Protein AF-A0AAD5K9K0-F1 (afdb_monomer)

Structure (mmCIF, N/CA/C/O backbone):
data_AF-A0AAD5K9K0-F1
#
_entry.id   AF-A0AAD5K9K0-F1
#
loop_
_atom_site.group_PDB
_atom_site.id
_atom_site.type_symbol
_atom_site.label_atom_id
_atom_site.label_alt_id
_atom_site.label_comp_id
_atom_site.label_asym_id
_atom_site.label_entity_id
_atom_site.label_seq_id
_atom_site.pdbx_PDB_ins_code
_atom_site.Cartn_x
_atom_site.Cartn_y
_atom_site.Cartn_z
_atom_site.occupancy
_atom_site.B_iso_or_equiv
_atom_site.auth_seq_id
_atom_site.auth_comp_id
_atom_site.auth_asym_id
_atom_site.auth_atom_id
_atom_site.pdbx_PDB_model_num
ATOM 1 N N . MET A 1 1 ? -22.220 -17.851 -35.017 1.00 42.12 1 MET A N 1
ATOM 2 C CA . MET A 1 1 ? -21.269 -18.709 -34.272 1.00 42.12 1 MET A CA 1
ATOM 3 C C . MET A 1 1 ? -19.864 -18.217 -34.581 1.00 42.12 1 MET A C 1
ATOM 5 O O . MET A 1 1 ? -19.187 -18.785 -35.433 1.00 42.12 1 MET A O 1
ATOM 9 N N . ASP A 1 2 ? -19.450 -17.131 -33.928 1.00 42.50 2 ASP A N 1
ATOM 10 C CA . ASP A 1 2 ? -18.141 -16.517 -34.154 1.00 42.50 2 ASP A CA 1
ATOM 11 C C . ASP A 1 2 ? -17.076 -17.240 -33.335 1.00 42.50 2 ASP A C 1
ATOM 13 O O . ASP A 1 2 ? -17.027 -17.157 -32.109 1.00 42.50 2 ASP A O 1
ATOM 17 N N . LYS A 1 3 ? -16.207 -17.978 -34.029 1.00 51.28 3 LYS A N 1
ATOM 18 C CA . LYS A 1 3 ? -15.149 -18.804 -33.426 1.00 51.28 3 LYS A CA 1
ATOM 19 C C . LYS A 1 3 ? -13.990 -17.994 -32.817 1.00 51.28 3 LYS A C 1
ATOM 21 O O . LYS A 1 3 ? -13.081 -18.600 -32.256 1.00 51.28 3 LYS A O 1
ATOM 26 N N . TYR A 1 4 ? -14.033 -16.661 -32.881 1.00 53.28 4 TYR A N 1
ATOM 27 C CA . TYR A 1 4 ? -12.923 -15.780 -32.492 1.00 53.28 4 TYR A CA 1
ATOM 28 C C . TYR A 1 4 ? -13.213 -14.835 -31.324 1.00 53.28 4 TYR A C 1
ATOM 30 O O . TYR A 1 4 ? -12.316 -14.105 -30.918 1.00 53.28 4 TYR A O 1
ATOM 38 N N . ASN A 1 5 ? -14.411 -14.876 -30.733 1.00 50.62 5 ASN A N 1
ATOM 39 C CA . ASN A 1 5 ? -14.739 -14.023 -29.591 1.00 50.62 5 ASN A CA 1
ATOM 40 C C . ASN A 1 5 ? -15.033 -14.868 -28.344 1.00 50.62 5 ASN A C 1
ATOM 42 O O . ASN A 1 5 ? -16.182 -15.101 -27.975 1.00 50.62 5 ASN A O 1
ATOM 46 N N . LYS A 1 6 ? -13.973 -15.389 -27.717 1.00 55.78 6 LYS A N 1
ATOM 47 C CA . LYS A 1 6 ? -14.047 -15.941 -26.357 1.00 55.78 6 LYS A CA 1
ATOM 48 C C . LYS A 1 6 ? -13.488 -14.883 -25.398 1.00 55.78 6 LYS A C 1
ATOM 50 O O . LYS A 1 6 ? -12.327 -14.515 -25.574 1.00 55.78 6 LYS A O 1
ATOM 55 N N . PRO A 1 7 ? -14.245 -14.401 -24.395 1.00 49.25 7 PRO A N 1
ATOM 56 C CA . PRO A 1 7 ? -13.687 -13.504 -23.391 1.00 49.25 7 PRO A CA 1
ATOM 57 C C . PRO A 1 7 ? -12.579 -14.230 -22.618 1.00 49.25 7 PRO A C 1
ATOM 59 O O . PRO A 1 7 ? -12.745 -15.386 -22.217 1.00 49.25 7 PRO A O 1
ATOM 62 N N . LEU A 1 8 ? -11.436 -13.562 -22.431 1.00 51.22 8 LEU A N 1
ATOM 63 C CA . LEU A 1 8 ? -10.357 -14.068 -21.588 1.00 51.22 8 LEU A CA 1
ATOM 64 C C . LEU A 1 8 ? -10.901 -14.300 -20.175 1.00 51.22 8 LEU A C 1
ATOM 66 O O . LEU A 1 8 ? -11.268 -13.364 -19.469 1.00 51.22 8 LEU A O 1
ATOM 70 N N . ARG A 1 9 ? -10.934 -15.565 -19.756 1.00 42.69 9 ARG A N 1
ATOM 71 C CA . ARG A 1 9 ? -11.205 -15.943 -18.373 1.00 42.69 9 ARG A CA 1
ATOM 72 C C . ARG A 1 9 ? -9.997 -15.539 -17.529 1.00 42.69 9 ARG A C 1
ATOM 74 O O . ARG A 1 9 ? -8.995 -16.250 -17.501 1.00 42.69 9 ARG A O 1
ATOM 81 N N . VAL A 1 10 ? -10.083 -14.391 -16.861 1.00 48.84 10 VAL A N 1
ATOM 82 C CA . VAL A 1 10 ? -9.075 -13.910 -15.901 1.00 48.84 10 VAL A CA 1
ATOM 83 C C . VAL A 1 10 ? -9.287 -14.614 -14.557 1.00 48.84 10 VAL A C 1
ATOM 85 O O . VAL A 1 10 ? -9.599 -14.002 -13.547 1.00 48.84 10 VAL A O 1
ATOM 88 N N . GLU A 1 11 ? -9.146 -15.934 -14.544 1.00 49.25 11 GLU A N 1
ATOM 89 C CA . GLU A 1 11 ? -9.111 -16.724 -13.313 1.00 49.25 11 GLU A CA 1
ATOM 90 C C . GLU A 1 11 ? -7.686 -17.276 -13.180 1.00 49.25 11 GLU A C 1
ATOM 92 O O . GLU A 1 11 ? -7.258 -18.136 -13.947 1.00 49.25 11 GLU A O 1
ATOM 97 N N . GLY A 1 12 ? -6.913 -16.736 -12.234 1.00 47.50 12 GLY A N 1
ATOM 98 C CA . GLY A 1 12 ? -5.751 -17.435 -11.670 1.00 47.50 12 GLY A CA 1
ATOM 99 C C . GLY A 1 12 ? -4.347 -16.914 -12.000 1.00 47.50 12 GLY A C 1
ATOM 100 O O . GLY A 1 12 ? -3.424 -17.215 -11.246 1.00 47.50 12 GLY A O 1
ATOM 101 N N . ALA A 1 13 ? -4.137 -16.103 -13.043 1.00 44.62 13 ALA A N 1
ATOM 102 C CA . ALA A 1 13 ? -2.777 -15.652 -13.392 1.00 44.62 13 ALA A CA 1
ATOM 103 C C . ALA A 1 13 ? -2.298 -14.426 -12.585 1.00 44.62 13 ALA A C 1
ATOM 105 O O . ALA A 1 13 ? -1.125 -14.339 -12.229 1.00 44.62 13 ALA A O 1
ATOM 106 N N . ALA A 1 14 ? -3.204 -13.511 -12.220 1.00 44.81 14 ALA A N 1
ATOM 107 C CA . ALA A 1 14 ? -2.851 -12.265 -11.527 1.00 44.81 14 ALA A CA 1
ATOM 108 C C . ALA A 1 14 ? -2.478 -12.449 -10.041 1.00 44.81 14 ALA A C 1
ATOM 110 O O . ALA A 1 14 ? -1.911 -11.547 -9.435 1.00 44.81 14 ALA A O 1
ATOM 111 N N . ARG A 1 15 ? -2.748 -13.620 -9.445 1.00 47.25 15 ARG A N 1
ATOM 112 C CA . ARG A 1 15 ? -2.363 -13.934 -8.055 1.00 47.25 15 ARG A CA 1
ATOM 113 C C . ARG A 1 15 ? -0.974 -14.559 -7.917 1.00 47.25 15 ARG A C 1
ATOM 115 O O . ARG A 1 15 ? -0.490 -14.691 -6.800 1.00 47.25 15 ARG A O 1
ATOM 122 N N . ARG A 1 16 ? -0.331 -14.957 -9.021 1.00 51.12 16 ARG A N 1
ATOM 123 C CA . ARG A 1 16 ? 0.968 -15.650 -8.975 1.00 51.12 16 ARG A CA 1
ATOM 124 C C . ARG A 1 16 ? 2.171 -14.718 -8.823 1.00 51.12 16 ARG A C 1
ATOM 126 O O . ARG A 1 16 ? 3.197 -15.173 -8.338 1.00 51.12 16 ARG A O 1
ATOM 133 N N . ASN A 1 17 ? 2.026 -13.442 -9.187 1.00 52.00 17 ASN A N 1
ATOM 134 C CA . ASN A 1 17 ? 3.149 -12.501 -9.278 1.00 52.00 17 ASN A CA 1
ATOM 135 C C . ASN A 1 17 ? 3.069 -11.319 -8.299 1.00 52.00 17 ASN A C 1
ATOM 137 O O . ASN A 1 17 ? 3.861 -10.391 -8.423 1.00 52.00 17 ASN A O 1
ATOM 141 N N . LEU A 1 18 ? 2.150 -11.330 -7.325 1.00 51.31 18 LEU A N 1
ATOM 142 C CA . LEU A 1 18 ? 2.277 -10.416 -6.189 1.00 51.31 18 LEU A CA 1
ATOM 143 C C . LEU A 1 18 ? 3.218 -11.047 -5.152 1.00 51.31 18 LEU A C 1
ATOM 145 O O . LEU A 1 18 ? 3.005 -12.210 -4.794 1.00 51.31 18 LEU A O 1
ATOM 149 N N . PRO A 1 19 ? 4.229 -10.316 -4.647 1.00 45.66 19 PRO A N 1
ATOM 150 C CA . PRO A 1 19 ? 5.025 -10.791 -3.527 1.00 45.66 19 PRO A CA 1
ATOM 151 C C . PRO A 1 19 ? 4.091 -11.012 -2.335 1.00 45.66 19 PRO A C 1
ATOM 153 O O . PRO A 1 19 ? 3.415 -10.091 -1.878 1.00 45.66 19 PRO A O 1
ATOM 156 N N . GLN A 1 20 ? 4.008 -12.254 -1.862 1.00 59.78 20 GLN A N 1
ATOM 157 C CA . GLN A 1 20 ? 3.295 -12.549 -0.625 1.00 59.78 20 GLN A CA 1
ATOM 158 C C . GLN A 1 20 ? 4.047 -11.919 0.559 1.00 59.78 20 GLN A C 1
ATOM 160 O O . GLN A 1 20 ? 5.279 -11.828 0.506 1.00 59.78 20 GLN A O 1
ATOM 165 N N . PRO A 1 21 ? 3.347 -11.481 1.623 1.00 45.41 21 PRO A N 1
ATOM 166 C CA . PRO A 1 21 ? 4.005 -10.950 2.810 1.00 45.41 21 PRO A CA 1
ATOM 167 C C . PRO A 1 21 ? 4.982 -11.988 3.370 1.00 45.41 21 PRO A C 1
ATOM 169 O O . PRO A 1 21 ? 4.629 -13.159 3.520 1.00 45.41 21 PRO A O 1
ATOM 172 N N . GLN A 1 22 ? 6.214 -11.567 3.671 1.00 45.44 22 GLN A N 1
ATOM 173 C CA . GLN A 1 22 ? 7.197 -12.446 4.298 1.00 45.44 22 GLN A CA 1
ATOM 174 C C . GLN A 1 22 ? 6.704 -12.846 5.690 1.00 45.44 22 GLN A C 1
ATOM 176 O O . GLN A 1 22 ? 6.703 -12.049 6.627 1.00 45.44 22 GLN A O 1
ATOM 181 N N . THR A 1 23 ? 6.279 -14.097 5.828 1.00 37.94 23 THR A N 1
ATOM 182 C CA . THR A 1 23 ? 6.088 -14.726 7.131 1.00 37.94 23 THR A CA 1
ATOM 183 C C . THR A 1 23 ? 7.462 -15.061 7.694 1.00 37.94 23 THR A C 1
ATOM 185 O O . THR A 1 23 ? 8.166 -15.916 7.154 1.00 37.94 23 THR A O 1
ATOM 188 N N . TYR A 1 24 ? 7.865 -14.391 8.770 1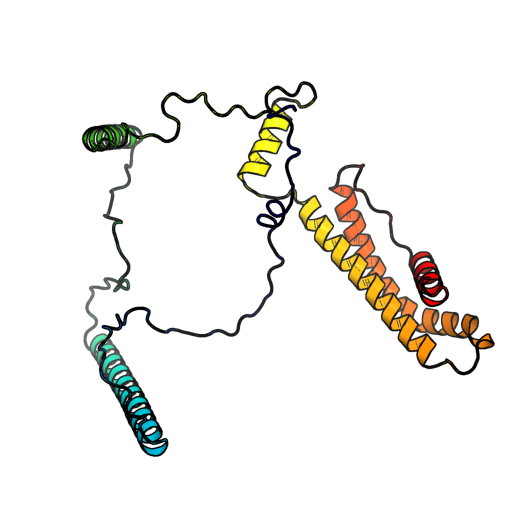.00 35.00 24 TYR A N 1
ATOM 189 C CA . TYR A 1 24 ? 9.056 -14.782 9.514 1.00 35.00 24 TYR A CA 1
ATOM 190 C C . TYR A 1 24 ? 8.805 -16.063 10.328 1.00 35.00 24 TYR A C 1
ATOM 192 O O . TYR A 1 24 ? 7.749 -16.226 10.936 1.00 35.00 24 TYR A O 1
ATOM 200 N N . ALA A 1 25 ? 9.854 -16.895 10.365 1.00 35.84 25 ALA A N 1
ATOM 201 C CA . ALA A 1 25 ? 10.102 -18.094 11.175 1.00 35.84 25 ALA A CA 1
ATOM 202 C C . ALA A 1 25 ? 9.496 -19.436 10.701 1.00 35.84 25 ALA A C 1
ATOM 204 O O . ALA A 1 25 ? 8.470 -19.902 11.188 1.00 35.84 25 ALA A O 1
ATOM 205 N N . HIS A 1 26 ? 10.254 -20.147 9.856 1.00 41.03 26 HIS A N 1
ATOM 206 C CA . HIS A 1 26 ? 10.313 -21.611 9.910 1.00 41.03 26 HIS A CA 1
ATOM 207 C C . HIS A 1 26 ? 11.356 -22.023 10.966 1.00 41.03 26 HIS A C 1
ATOM 209 O O . HIS A 1 26 ? 12.445 -21.439 10.977 1.00 41.03 26 HIS A O 1
ATOM 215 N N . PRO A 1 27 ? 11.088 -23.007 11.846 1.00 37.03 27 PRO A N 1
ATOM 216 C CA . PRO A 1 27 ? 12.135 -23.569 12.688 1.00 37.03 27 PRO A CA 1
ATOM 217 C C . PRO A 1 27 ? 13.195 -24.238 11.804 1.00 37.03 27 PRO A C 1
ATOM 219 O O . PRO A 1 27 ? 12.886 -24.993 10.883 1.00 37.03 27 PRO A O 1
ATOM 222 N N . ILE A 1 28 ? 14.457 -23.914 12.082 1.00 39.91 28 ILE A N 1
ATOM 223 C CA . ILE A 1 28 ? 15.643 -24.399 11.375 1.00 39.91 28 ILE A CA 1
ATOM 224 C C . ILE A 1 28 ? 15.696 -25.927 11.484 1.00 39.91 28 ILE A C 1
ATOM 226 O O . ILE A 1 28 ? 16.000 -26.471 12.545 1.00 39.91 28 ILE A O 1
ATOM 230 N N . GLN A 1 29 ? 15.430 -26.619 10.377 1.00 36.25 29 GLN A N 1
ATOM 231 C CA . GLN A 1 29 ? 15.630 -28.058 10.255 1.00 36.25 29 GLN A CA 1
ATOM 232 C C . GLN A 1 29 ? 16.867 -28.296 9.392 1.00 36.25 29 GLN A C 1
ATOM 234 O O . GLN A 1 29 ? 16.838 -28.211 8.167 1.00 36.25 29 GLN A O 1
ATOM 239 N N . GLY A 1 30 ? 17.993 -28.493 10.074 1.00 35.91 30 GLY A N 1
ATOM 240 C CA . GLY A 1 30 ? 19.283 -28.732 9.449 1.00 35.91 30 GLY A CA 1
ATOM 241 C C . GLY A 1 30 ? 19.345 -30.059 8.690 1.00 35.91 30 GLY A C 1
ATOM 242 O O . GLY A 1 30 ? 18.826 -31.077 9.144 1.00 35.91 30 GLY A O 1
ATOM 243 N N . LEU A 1 31 ? 20.064 -29.998 7.566 1.00 40.72 31 LEU A N 1
ATOM 244 C CA . LEU A 1 31 ? 21.034 -30.994 7.097 1.00 40.72 31 LEU A CA 1
ATOM 245 C C . LEU A 1 31 ? 20.568 -32.456 7.084 1.00 40.72 31 LEU A C 1
ATOM 247 O O . LEU A 1 31 ? 20.920 -33.222 7.977 1.00 40.72 31 LEU A O 1
ATOM 251 N N . TYR A 1 32 ? 19.911 -32.867 5.995 1.00 32.31 32 TYR A N 1
ATOM 252 C CA . TYR A 1 32 ? 19.984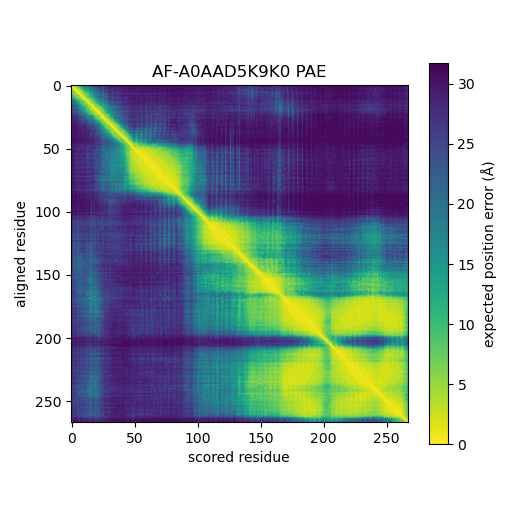 -34.252 5.524 1.00 32.31 32 TYR A CA 1
ATOM 253 C C . TYR A 1 32 ? 20.173 -34.302 4.003 1.00 32.31 32 TYR A C 1
ATOM 255 O O . TYR A 1 32 ? 19.286 -33.981 3.217 1.00 32.31 32 TYR A O 1
ATOM 263 N N . ASP A 1 33 ? 21.410 -34.649 3.664 1.00 38.25 33 ASP A N 1
ATOM 264 C CA . ASP A 1 33 ? 21.914 -35.403 2.519 1.00 38.25 33 ASP A CA 1
ATOM 265 C C . ASP A 1 33 ? 20.852 -35.964 1.546 1.00 38.25 33 ASP A C 1
ATOM 267 O O . ASP A 1 33 ? 20.093 -36.878 1.872 1.00 38.25 33 ASP A O 1
ATOM 271 N N . LYS A 1 34 ? 20.818 -35.417 0.325 1.00 37.59 34 LYS A N 1
ATOM 272 C CA . LYS A 1 34 ? 20.026 -35.903 -0.814 1.00 37.59 34 LYS A CA 1
ATOM 273 C C . LYS A 1 34 ? 20.915 -36.727 -1.749 1.00 37.59 34 LYS A C 1
ATOM 275 O O . LYS A 1 34 ? 21.068 -36.361 -2.897 1.00 37.59 34 LYS A O 1
ATOM 280 N N . HIS A 1 35 ? 21.474 -37.843 -1.295 1.00 33.91 35 HIS A N 1
ATOM 281 C CA . HIS A 1 35 ? 21.895 -38.922 -2.195 1.00 33.91 35 HIS A CA 1
ATOM 282 C C . HIS A 1 35 ? 21.844 -40.256 -1.450 1.00 33.91 35 HIS A C 1
ATOM 284 O O . HIS A 1 35 ? 22.785 -40.709 -0.809 1.00 33.91 35 HIS A O 1
ATOM 290 N N . SER A 1 36 ? 20.702 -40.919 -1.544 1.00 33.34 36 SER A N 1
ATOM 291 C CA . SER A 1 36 ? 20.622 -42.370 -1.439 1.00 33.34 36 SER A CA 1
ATOM 292 C C . SER A 1 36 ? 19.629 -42.778 -2.508 1.00 33.34 36 SER A C 1
ATOM 294 O O . SER A 1 36 ? 18.427 -42.590 -2.355 1.00 33.34 36 SER A O 1
ATOM 296 N N . GLN A 1 37 ? 20.160 -43.201 -3.654 1.00 33.50 37 GLN A N 1
ATOM 297 C CA . GLN A 1 37 ? 19.375 -43.904 -4.653 1.00 33.50 37 GLN A CA 1
ATOM 298 C C . GLN A 1 37 ? 18.858 -45.176 -3.980 1.00 33.50 37 GLN A C 1
ATOM 300 O O . GLN A 1 37 ? 19.633 -46.076 -3.666 1.00 33.50 37 GLN A O 1
ATOM 305 N N . GLU A 1 38 ? 17.559 -45.211 -3.702 1.00 32.19 38 GLU A N 1
ATOM 306 C CA . GLU A 1 38 ? 16.858 -46.442 -3.370 1.00 32.19 38 GLU A CA 1
ATOM 307 C C . GLU A 1 38 ? 16.808 -47.278 -4.650 1.00 32.19 38 GLU A C 1
ATOM 309 O O . GLU A 1 38 ? 16.028 -47.017 -5.565 1.00 32.19 38 GLU A O 1
ATOM 314 N N . GLN A 1 39 ? 17.705 -48.260 -4.737 1.00 33.44 39 GLN A N 1
ATOM 315 C CA . GLN A 1 39 ? 17.459 -49.430 -5.562 1.00 33.44 39 GLN A CA 1
ATOM 316 C C . GLN A 1 39 ? 16.284 -50.168 -4.926 1.00 33.44 39 GLN A C 1
ATOM 318 O O . GLN A 1 39 ? 16.331 -50.595 -3.773 1.00 33.44 39 GLN A O 1
ATOM 323 N N . GLN A 1 40 ? 15.201 -50.214 -5.687 1.00 36.62 40 GLN A N 1
ATOM 324 C CA . GLN A 1 40 ? 13.971 -50.914 -5.390 1.00 36.62 40 GLN A CA 1
ATOM 325 C C . GLN A 1 40 ? 14.259 -52.420 -5.452 1.00 36.62 40 GLN A C 1
ATOM 327 O O . GLN A 1 40 ? 14.250 -53.014 -6.526 1.00 36.62 40 GLN A O 1
ATOM 332 N N . GLU A 1 41 ? 14.586 -53.026 -4.310 1.00 33.06 41 GLU A N 1
ATOM 333 C CA . GLU A 1 41 ? 14.572 -54.482 -4.169 1.00 33.06 41 GLU A CA 1
ATOM 334 C C . GLU A 1 41 ? 13.172 -54.925 -3.737 1.00 33.06 41 GLU A C 1
ATOM 336 O O . GLU A 1 41 ? 12.775 -54.824 -2.575 1.00 33.06 41 GLU A O 1
ATOM 341 N N . ASP A 1 42 ? 12.422 -55.422 -4.717 1.00 39.16 42 ASP A N 1
ATOM 342 C CA . ASP A 1 42 ? 11.218 -56.215 -4.524 1.00 39.16 42 ASP A CA 1
ATOM 343 C C . ASP A 1 42 ? 11.572 -57.526 -3.803 1.00 39.16 42 ASP A C 1
ATOM 345 O O . ASP A 1 42 ? 12.055 -58.466 -4.429 1.00 39.16 42 ASP A O 1
ATOM 349 N N . THR A 1 43 ? 11.289 -57.640 -2.501 1.00 38.88 43 THR A N 1
ATOM 350 C CA . THR A 1 43 ? 11.133 -58.951 -1.843 1.00 38.88 43 THR A CA 1
ATOM 351 C C . THR A 1 43 ? 10.016 -58.930 -0.789 1.00 38.88 43 THR A C 1
ATOM 353 O O . THR A 1 43 ? 10.135 -58.375 0.295 1.00 38.88 43 THR A O 1
ATOM 356 N N . THR A 1 44 ? 8.895 -59.549 -1.168 1.00 35.81 44 THR A N 1
ATOM 357 C CA . THR A 1 44 ? 7.897 -60.264 -0.346 1.00 35.81 44 THR A CA 1
ATOM 358 C C . THR A 1 44 ? 7.469 -59.666 1.005 1.00 35.81 44 THR A C 1
ATOM 360 O O . THR A 1 44 ? 8.195 -59.717 1.996 1.00 35.81 44 THR A O 1
ATOM 363 N N . ASN A 1 45 ? 6.200 -59.247 1.074 1.00 46.06 45 ASN A N 1
ATOM 364 C CA . ASN A 1 45 ? 5.467 -58.932 2.303 1.00 46.06 45 ASN A CA 1
ATOM 365 C C . ASN A 1 45 ? 5.457 -60.123 3.284 1.00 46.06 45 ASN A C 1
ATOM 367 O O . ASN A 1 45 ? 4.564 -60.966 3.243 1.00 46.06 45 ASN A O 1
ATOM 371 N N . SER A 1 46 ? 6.436 -60.168 4.184 1.00 56.41 46 SER A N 1
ATOM 372 C CA . SER A 1 46 ? 6.334 -60.860 5.467 1.00 56.41 46 SER A CA 1
ATOM 373 C C . SER A 1 46 ? 6.050 -59.797 6.522 1.00 56.41 46 SER A C 1
ATOM 375 O O . SER A 1 46 ? 6.824 -58.849 6.686 1.00 56.41 46 SER A O 1
ATOM 377 N N . GLU A 1 47 ? 4.904 -59.894 7.196 1.00 61.88 47 GLU A N 1
ATOM 378 C CA . GLU A 1 47 ? 4.519 -58.987 8.275 1.00 61.88 47 GLU A CA 1
ATOM 379 C C . GLU A 1 47 ? 5.459 -59.177 9.474 1.00 61.88 47 GLU A C 1
ATOM 381 O O . GLU A 1 47 ? 5.166 -59.902 10.420 1.00 61.88 47 GLU A O 1
ATOM 386 N N . LEU A 1 48 ? 6.621 -58.518 9.432 1.00 65.81 48 LEU A N 1
ATOM 387 C CA . LEU A 1 48 ? 7.579 -58.523 10.533 1.00 65.81 48 LEU A CA 1
ATOM 388 C C . LEU A 1 48 ? 6.884 -58.040 11.810 1.00 65.81 48 LEU A C 1
ATOM 390 O O . LEU A 1 48 ? 6.272 -56.958 11.838 1.00 65.81 48 LEU A O 1
ATOM 394 N N . SER A 1 49 ? 7.007 -58.858 12.856 1.00 76.38 49 SER A N 1
ATOM 395 C CA . SER A 1 49 ? 6.408 -58.629 14.168 1.00 76.38 49 SER A CA 1
ATOM 396 C C . SER A 1 49 ? 6.825 -57.265 14.726 1.00 76.38 49 SER A C 1
ATOM 398 O O . SER A 1 49 ? 7.923 -56.762 14.463 1.00 76.38 49 SER A O 1
ATOM 400 N N . SER A 1 50 ? 5.951 -56.637 15.517 1.00 71.50 50 SER A N 1
ATOM 401 C CA . SER A 1 50 ? 6.205 -55.320 16.121 1.00 71.50 50 SER A CA 1
ATOM 402 C C . SER A 1 50 ? 7.515 -55.284 16.923 1.00 71.50 50 SER A C 1
ATOM 404 O O . SER A 1 50 ? 8.215 -54.268 16.902 1.00 71.50 50 SER A O 1
ATOM 406 N N . GLY A 1 51 ? 7.895 -56.407 17.545 1.00 76.56 51 GLY A N 1
ATOM 407 C CA . GLY A 1 51 ? 9.175 -56.567 18.239 1.00 76.56 51 GLY A CA 1
ATOM 408 C C . GLY A 1 51 ? 10.387 -56.531 17.304 1.00 76.56 51 GLY A C 1
ATOM 409 O O . GLY A 1 51 ? 11.402 -55.914 17.618 1.00 76.56 51 GLY A O 1
ATOM 410 N N . GLU A 1 52 ? 10.271 -57.102 16.110 1.00 75.19 52 GLU A N 1
ATOM 411 C CA . GLU A 1 52 ? 11.351 -57.174 15.122 1.00 75.19 52 GLU A CA 1
ATOM 412 C C . GLU A 1 52 ? 11.601 -55.806 14.464 1.00 75.19 52 GLU A C 1
ATOM 414 O O . GLU A 1 52 ? 12.742 -55.359 14.313 1.00 75.19 52 GLU A O 1
ATOM 419 N N . LYS A 1 53 ? 10.521 -55.053 14.210 1.00 76.56 53 LYS A N 1
ATOM 420 C CA . LYS A 1 53 ? 10.584 -53.643 13.783 1.00 76.56 53 LYS A CA 1
ATOM 421 C C . LYS A 1 53 ? 11.236 -52.745 14.842 1.00 76.56 53 LYS A C 1
ATOM 423 O O . LYS A 1 53 ? 11.952 -51.804 14.489 1.00 76.56 53 LYS A O 1
ATOM 428 N N . ALA A 1 54 ? 11.015 -53.020 16.130 1.00 80.56 54 ALA A N 1
ATOM 429 C CA . ALA A 1 54 ? 11.660 -52.290 17.221 1.00 80.56 54 ALA A CA 1
ATOM 430 C C . ALA A 1 54 ? 13.175 -52.567 17.277 1.00 80.56 54 ALA A C 1
ATOM 432 O O . ALA A 1 54 ? 13.960 -51.623 17.382 1.00 80.56 54 ALA A O 1
ATOM 433 N N . MET A 1 55 ? 13.597 -53.825 17.101 1.00 81.75 55 MET A N 1
ATOM 434 C CA . MET A 1 55 ? 15.021 -54.191 17.050 1.00 81.75 55 MET A CA 1
ATOM 435 C C . MET A 1 55 ? 15.755 -53.558 15.860 1.00 81.75 55 MET A C 1
ATOM 437 O O . MET A 1 55 ? 16.876 -53.071 16.014 1.00 81.75 55 MET A O 1
ATOM 441 N N . LEU A 1 56 ? 15.130 -53.504 14.679 1.00 81.81 56 LEU A N 1
ATOM 442 C CA . LEU A 1 56 ? 15.715 -52.849 13.501 1.00 81.81 56 LEU A CA 1
ATOM 443 C C . LEU A 1 56 ? 15.915 -51.346 13.718 1.00 81.81 56 LEU A C 1
ATOM 445 O O . LEU A 1 56 ? 16.961 -50.799 13.355 1.00 81.81 56 LEU A O 1
ATOM 449 N N . ARG A 1 57 ? 14.946 -50.681 14.359 1.00 80.38 57 ARG A N 1
ATOM 450 C CA . ARG A 1 57 ? 15.082 -49.270 14.737 1.00 80.38 57 ARG A CA 1
ATOM 451 C C . ARG A 1 57 ? 16.231 -49.066 15.717 1.00 80.38 57 ARG A C 1
ATOM 453 O O . ARG A 1 57 ? 17.044 -48.178 15.475 1.00 80.38 57 ARG A O 1
ATOM 460 N N . ASP A 1 58 ? 16.347 -49.896 16.750 1.00 84.50 58 ASP A N 1
ATOM 461 C CA . ASP A 1 58 ? 17.428 -49.780 17.736 1.00 84.50 58 ASP A CA 1
ATOM 462 C C . ASP A 1 58 ? 18.817 -50.072 17.131 1.00 84.50 58 ASP A C 1
ATOM 464 O O . ASP A 1 58 ? 19.805 -49.374 17.375 1.00 84.50 58 ASP A O 1
ATOM 468 N N . LYS A 1 59 ? 18.898 -51.031 16.203 1.00 88.56 59 LYS A N 1
ATOM 469 C CA . LYS A 1 59 ? 20.116 -51.280 15.419 1.00 88.56 59 LYS A CA 1
ATOM 470 C C . LYS A 1 59 ? 20.493 -50.064 14.562 1.00 88.56 59 LYS A C 1
ATOM 472 O O . LYS A 1 59 ? 21.671 -49.701 14.478 1.00 88.56 59 LYS A O 1
ATOM 477 N N . MET A 1 60 ? 19.507 -49.392 13.962 1.00 81.62 60 MET A N 1
ATOM 478 C CA . MET A 1 60 ? 19.727 -48.191 13.153 1.00 81.62 60 MET A CA 1
ATOM 479 C C . MET A 1 60 ? 20.139 -46.981 14.007 1.00 81.62 60 MET A C 1
ATOM 481 O O . MET A 1 60 ? 21.045 -46.241 13.614 1.00 81.62 60 MET A O 1
ATOM 485 N N . THR A 1 61 ? 19.532 -46.771 15.181 1.00 87.31 61 THR A N 1
ATOM 486 C CA . THR A 1 61 ? 19.927 -45.691 16.106 1.00 87.31 61 THR A CA 1
ATOM 487 C C . THR A 1 61 ? 21.342 -45.916 16.633 1.00 87.31 61 THR A C 1
ATOM 489 O O . THR A 1 61 ? 22.141 -44.972 16.646 1.00 87.31 61 THR A O 1
ATOM 492 N N . ARG A 1 62 ? 21.700 -47.163 16.967 1.00 86.31 62 ARG A N 1
ATOM 493 C CA . ARG A 1 62 ? 23.056 -47.552 17.375 1.00 86.31 62 ARG A CA 1
ATOM 494 C C . ARG A 1 62 ? 24.077 -47.307 16.265 1.00 86.31 62 ARG A C 1
ATOM 496 O O . ARG A 1 62 ? 25.110 -46.695 16.530 1.00 86.31 62 ARG A O 1
ATOM 503 N N . SER A 1 63 ? 23.762 -47.671 15.019 1.00 87.94 63 SER A N 1
ATOM 504 C CA . SER A 1 63 ? 24.613 -47.381 13.854 1.00 87.94 63 SER A CA 1
ATOM 505 C C . SER A 1 63 ? 24.792 -45.873 13.629 1.00 87.94 63 SER A C 1
ATOM 507 O O . SER A 1 63 ? 25.915 -45.396 13.474 1.00 87.94 63 SER A O 1
ATOM 509 N N . LYS A 1 64 ? 23.711 -45.081 13.706 1.00 87.94 64 LYS A N 1
ATOM 510 C CA . LYS A 1 64 ? 23.776 -43.610 13.600 1.00 87.94 64 LYS A CA 1
ATOM 511 C C . LYS A 1 64 ? 24.613 -42.984 14.717 1.00 87.94 64 LYS A C 1
ATOM 513 O O . LYS A 1 64 ? 25.318 -42.004 14.477 1.00 87.94 64 LYS A O 1
ATOM 518 N N . ARG A 1 65 ? 24.538 -43.517 15.942 1.00 88.12 65 ARG A N 1
ATOM 519 C CA . ARG A 1 65 ? 25.364 -43.067 17.072 1.00 88.12 65 ARG A CA 1
ATOM 520 C C . ARG A 1 65 ? 26.836 -43.405 16.842 1.00 88.12 65 ARG A C 1
ATOM 522 O O . ARG A 1 65 ? 27.682 -42.540 17.036 1.00 88.12 65 ARG A O 1
ATOM 529 N N . GLN A 1 66 ? 27.128 -44.613 16.366 1.00 90.56 66 GLN A N 1
ATOM 530 C CA . GLN A 1 66 ? 28.487 -45.040 16.038 1.00 90.56 66 GLN A CA 1
ATOM 531 C C . GLN A 1 66 ? 29.101 -44.181 14.924 1.00 90.56 66 GLN A C 1
ATOM 533 O O . GLN A 1 66 ? 30.206 -43.679 15.100 1.00 90.56 66 GLN A O 1
ATOM 538 N N . LYS A 1 67 ? 28.365 -43.914 13.836 1.00 90.25 67 LYS A N 1
ATOM 539 C CA . LYS A 1 67 ? 28.815 -43.026 12.748 1.00 90.25 67 LYS A CA 1
ATOM 540 C C . LYS A 1 67 ? 29.117 -41.607 13.235 1.00 90.25 67 LYS A C 1
ATOM 542 O O . LYS A 1 67 ? 30.141 -41.046 12.865 1.00 90.25 67 LYS A O 1
ATOM 547 N N . ARG A 1 68 ? 28.271 -41.045 14.109 1.00 87.00 68 ARG A N 1
ATOM 548 C CA . ARG A 1 68 ? 28.514 -39.723 14.715 1.00 87.00 68 ARG A CA 1
ATOM 549 C C . ARG A 1 68 ? 29.784 -39.696 15.566 1.00 87.00 68 ARG A C 1
ATOM 551 O O . ARG A 1 68 ? 30.553 -38.750 15.458 1.00 87.00 68 ARG A O 1
ATOM 558 N N . ILE A 1 69 ? 30.020 -40.729 16.377 1.00 90.25 69 ILE A N 1
ATOM 559 C CA . ILE A 1 69 ? 31.231 -40.829 17.208 1.00 90.25 69 ILE A CA 1
ATOM 560 C C . ILE A 1 69 ? 32.483 -40.981 16.334 1.00 90.25 69 ILE A C 1
ATOM 562 O O . ILE A 1 69 ? 33.488 -40.334 16.607 1.00 90.25 69 ILE A O 1
ATOM 566 N N . MET A 1 70 ? 32.421 -41.793 15.276 1.00 88.38 70 MET A N 1
ATOM 567 C CA . MET A 1 70 ? 33.534 -41.955 14.335 1.00 88.38 70 MET A CA 1
ATOM 568 C C . MET A 1 70 ? 33.847 -40.646 13.602 1.00 88.38 70 MET A C 1
ATOM 570 O O . MET A 1 70 ? 34.987 -40.207 13.632 1.00 88.38 70 MET A O 1
ATOM 574 N N . SER A 1 71 ? 32.836 -39.956 13.066 1.00 88.75 71 SER A N 1
ATOM 575 C CA . SER A 1 71 ? 33.022 -38.658 12.401 1.00 88.75 71 SER A CA 1
ATOM 576 C C . SER A 1 71 ? 33.583 -37.586 13.342 1.00 88.75 71 SER A C 1
ATOM 578 O O . SER A 1 71 ? 34.480 -36.843 12.953 1.00 88.75 71 SER A O 1
ATOM 580 N N . ALA A 1 72 ? 33.111 -37.526 14.593 1.00 83.56 72 ALA A N 1
ATOM 581 C CA . ALA A 1 72 ? 33.654 -36.602 15.588 1.00 83.56 72 ALA A CA 1
ATOM 582 C C . ALA A 1 72 ? 35.118 -36.920 15.932 1.00 83.56 72 ALA A C 1
ATOM 584 O O . ALA A 1 72 ? 35.923 -36.009 16.117 1.00 83.56 72 ALA A O 1
ATOM 585 N N . ARG A 1 73 ? 35.471 -38.210 15.996 1.00 87.62 73 ARG A N 1
ATOM 586 C CA . ARG A 1 73 ? 36.850 -38.656 16.204 1.00 87.62 73 ARG A CA 1
ATOM 587 C C . ARG A 1 73 ? 37.740 -38.264 15.026 1.00 87.62 73 ARG A C 1
ATOM 589 O O . ARG A 1 73 ? 38.808 -37.716 15.267 1.00 87.62 73 ARG A O 1
ATOM 596 N N . ASP A 1 74 ? 37.304 -38.497 13.794 1.00 83.38 74 ASP A N 1
ATOM 597 C CA . ASP A 1 74 ? 38.081 -38.170 12.594 1.00 83.38 74 ASP A CA 1
ATOM 598 C C . ASP A 1 74 ? 38.279 -36.651 12.457 1.00 83.38 74 ASP A C 1
ATOM 600 O O . ASP A 1 74 ? 39.399 -36.199 12.241 1.00 83.38 74 ASP A O 1
ATOM 604 N N . ALA A 1 75 ? 37.245 -35.847 12.729 1.00 82.00 75 ALA A N 1
ATOM 605 C CA . ALA A 1 75 ? 37.357 -34.385 12.758 1.00 82.00 75 ALA A CA 1
ATOM 606 C C . ALA A 1 75 ? 38.328 -33.881 13.845 1.00 82.00 75 ALA A C 1
ATOM 608 O O . ALA A 1 75 ? 39.068 -32.919 13.635 1.00 82.00 75 ALA A O 1
ATOM 609 N N . ALA A 1 76 ? 38.354 -34.532 15.012 1.00 84.94 76 ALA A N 1
ATOM 610 C CA . ALA A 1 76 ? 39.305 -34.204 16.072 1.00 84.94 76 ALA A CA 1
ATOM 611 C C . ALA A 1 76 ? 40.747 -34.601 15.706 1.00 84.94 76 ALA A C 1
ATOM 613 O O . ALA A 1 76 ? 41.689 -33.896 16.081 1.00 84.94 76 ALA A O 1
ATOM 614 N N . LEU A 1 77 ? 40.929 -35.705 14.970 1.00 81.12 77 LEU A N 1
ATOM 615 C CA . LEU A 1 77 ? 42.230 -36.103 14.433 1.00 81.12 77 LEU A CA 1
ATOM 616 C C . LEU A 1 77 ? 42.723 -35.108 13.381 1.00 81.12 77 LEU A C 1
ATOM 618 O O . LEU A 1 77 ? 43.870 -34.680 13.492 1.00 81.12 77 LEU A O 1
ATOM 622 N N . ASP A 1 78 ? 41.866 -34.680 12.451 1.00 78.56 78 ASP A N 1
ATOM 623 C CA . ASP A 1 78 ? 42.187 -33.652 11.451 1.00 78.56 78 ASP A CA 1
ATOM 624 C C . ASP A 1 78 ? 42.622 -32.342 12.123 1.00 78.56 78 ASP A C 1
ATOM 626 O O . ASP A 1 78 ? 43.685 -31.810 11.809 1.00 78.56 78 ASP A O 1
ATOM 630 N N . TYR A 1 79 ? 41.883 -31.875 13.135 1.00 79.00 79 TYR A N 1
ATOM 631 C CA . TYR A 1 79 ? 42.241 -30.665 13.884 1.00 79.00 79 TYR A CA 1
ATOM 632 C C . TYR A 1 79 ? 43.580 -30.796 14.632 1.00 79.00 79 TYR A C 1
ATOM 634 O O . TYR A 1 79 ? 44.395 -29.872 14.665 1.00 79.00 79 TYR A O 1
ATOM 642 N N . SER A 1 80 ? 43.837 -31.960 15.236 1.00 83.00 80 SER A N 1
ATOM 643 C CA . SER A 1 80 ? 45.118 -32.256 15.889 1.00 83.00 80 SER A CA 1
ATOM 644 C C . SER A 1 80 ? 46.277 -32.290 14.888 1.00 83.00 80 SER A C 1
ATOM 646 O O . SER A 1 80 ? 47.377 -31.831 15.208 1.00 83.00 80 SER A O 1
ATOM 648 N N . LEU A 1 81 ? 46.059 -32.868 13.705 1.00 81.81 81 LEU A N 1
ATOM 649 C CA . LEU A 1 81 ? 47.053 -32.951 12.637 1.00 81.81 81 LEU A CA 1
ATOM 650 C C . LEU A 1 81 ? 47.365 -31.570 12.067 1.00 81.81 81 LEU A C 1
ATOM 652 O O . LEU A 1 81 ? 48.539 -31.228 11.960 1.00 81.81 81 LEU A O 1
ATOM 656 N N . GLU A 1 82 ? 46.344 -30.756 11.804 1.00 73.44 82 GLU A N 1
ATOM 657 C CA . GLU A 1 82 ? 46.493 -29.381 11.320 1.00 73.44 82 GLU A CA 1
ATOM 658 C C . GLU A 1 82 ? 47.252 -28.505 12.325 1.00 73.44 82 GLU A C 1
ATOM 660 O O . GLU A 1 82 ? 48.126 -27.726 11.950 1.00 73.44 82 GLU A O 1
ATOM 665 N N . LYS A 1 83 ? 47.013 -28.703 13.628 1.00 77.00 83 LYS A N 1
ATOM 666 C CA . LYS A 1 83 ? 47.763 -28.002 14.677 1.00 77.00 83 LYS A CA 1
ATOM 667 C C . LYS A 1 83 ? 49.235 -28.429 14.761 1.00 77.00 83 LYS A C 1
ATOM 669 O O . LYS A 1 83 ? 50.078 -27.602 15.102 1.00 77.00 83 LYS A O 1
ATOM 674 N N . LYS A 1 84 ? 49.556 -29.706 14.513 1.00 75.56 84 LYS A N 1
ATOM 675 C CA . LYS A 1 84 ? 50.938 -30.227 14.583 1.00 75.56 84 LYS A CA 1
ATOM 676 C C . LYS A 1 84 ? 51.734 -30.009 13.293 1.00 75.56 84 LYS A C 1
ATOM 678 O O . LYS A 1 84 ? 52.953 -29.894 13.368 1.00 75.56 84 LYS A O 1
ATOM 683 N N . TYR A 1 85 ? 51.062 -29.927 12.147 1.00 72.00 85 TYR A N 1
ATOM 684 C CA . TYR A 1 85 ? 51.668 -29.734 10.831 1.00 72.00 85 TYR A CA 1
ATOM 685 C C . TYR A 1 85 ? 50.893 -28.658 10.051 1.00 72.00 85 TYR A C 1
ATOM 687 O O . TYR A 1 85 ? 50.046 -28.993 9.221 1.00 72.00 85 TYR A O 1
ATOM 695 N N . PRO A 1 86 ? 51.162 -27.361 10.288 1.00 59.06 86 PRO A N 1
ATOM 696 C CA . PRO A 1 86 ? 50.564 -26.293 9.498 1.00 59.06 86 PRO A CA 1
ATOM 697 C C . PRO A 1 86 ? 51.175 -26.308 8.088 1.00 59.06 86 PRO A C 1
ATOM 699 O O . PRO A 1 86 ? 52.231 -25.726 7.845 1.00 59.06 86 PRO A O 1
ATOM 702 N N . SER A 1 87 ? 50.545 -27.015 7.148 1.00 55.88 87 SER A N 1
ATOM 703 C CA . SER A 1 87 ? 50.913 -26.929 5.731 1.00 55.88 87 SER A CA 1
ATOM 704 C C . SER A 1 87 ? 50.577 -25.529 5.210 1.00 55.88 87 SER A C 1
ATOM 706 O O . SER A 1 87 ? 49.441 -25.081 5.348 1.00 55.88 87 SER A O 1
ATOM 708 N N . SER A 1 88 ? 51.519 -24.837 4.560 1.00 50.97 88 SER A N 1
ATOM 709 C CA . SER A 1 88 ? 51.299 -23.498 3.976 1.00 50.97 88 SER A CA 1
ATOM 710 C C . SER A 1 88 ? 50.426 -23.502 2.709 1.00 50.97 88 SER A C 1
ATOM 712 O O . SER A 1 88 ? 50.378 -22.515 1.975 1.00 50.97 88 SER A O 1
ATOM 714 N N . SER A 1 89 ? 49.748 -24.608 2.414 1.00 47.84 89 SER A N 1
ATOM 715 C CA . SER A 1 89 ? 48.857 -24.770 1.269 1.00 47.84 89 SER A CA 1
ATOM 716 C C . SER A 1 89 ? 47.399 -24.658 1.714 1.00 47.84 89 SER A C 1
ATOM 718 O O . SER A 1 89 ? 46.653 -25.639 1.709 1.00 47.84 89 SER A O 1
ATOM 720 N N . SER A 1 90 ? 46.972 -23.452 2.087 1.00 45.34 90 SER A N 1
ATOM 721 C CA . SER A 1 90 ? 45.562 -23.124 2.331 1.00 45.34 90 SER A CA 1
ATOM 722 C C . SER A 1 90 ? 44.772 -23.062 1.016 1.00 45.34 90 SER A C 1
ATOM 724 O O . SER A 1 90 ? 44.183 -22.037 0.669 1.00 45.34 90 SER A O 1
ATOM 726 N N . GLN A 1 91 ? 44.735 -24.163 0.264 1.00 48.84 91 GLN A N 1
ATOM 727 C CA . GLN A 1 91 ? 43.678 -24.390 -0.714 1.00 48.84 91 GLN A CA 1
ATOM 728 C C . GLN A 1 91 ? 42.432 -24.808 0.060 1.00 48.84 91 GLN A C 1
ATOM 730 O O . GLN A 1 91 ? 42.300 -25.936 0.530 1.00 48.84 91 GLN A O 1
ATOM 735 N N . LYS A 1 92 ? 41.516 -23.846 0.203 1.00 45.22 92 LYS A N 1
ATOM 736 C CA . LYS A 1 92 ? 40.132 -24.063 0.625 1.00 45.22 92 LYS A CA 1
ATOM 737 C C . LYS A 1 92 ? 39.576 -25.309 -0.072 1.00 45.22 92 LYS A C 1
ATOM 739 O O . LYS A 1 92 ? 39.354 -25.284 -1.280 1.00 45.22 92 LYS A O 1
ATOM 744 N N . LYS A 1 93 ? 39.291 -26.364 0.694 1.00 41.69 93 LYS A N 1
ATOM 745 C CA . LYS A 1 93 ? 38.385 -27.435 0.266 1.00 41.69 93 LYS A CA 1
ATOM 746 C C . LYS A 1 93 ? 36.999 -26.819 0.077 1.00 41.69 93 LYS A C 1
ATOM 748 O O . LYS A 1 93 ? 36.254 -26.612 1.033 1.00 41.69 93 LYS A O 1
ATOM 753 N N . LYS A 1 94 ? 36.696 -26.457 -1.166 1.00 40.28 94 LYS A N 1
ATOM 754 C CA . LYS A 1 94 ? 35.367 -26.072 -1.630 1.00 40.28 94 LYS A CA 1
ATOM 755 C C . LYS A 1 94 ? 34.551 -27.362 -1.719 1.00 40.28 94 LYS A C 1
ATOM 757 O O . LYS A 1 94 ? 34.962 -28.311 -2.379 1.00 40.28 94 LYS A O 1
ATOM 762 N N . GLY A 1 95 ? 33.461 -27.424 -0.960 1.00 38.44 95 GLY A N 1
ATOM 763 C CA . GLY A 1 95 ? 32.532 -28.545 -0.990 1.00 38.44 95 GLY A CA 1
ATOM 764 C C . GLY A 1 95 ? 31.976 -28.745 -2.397 1.00 38.44 95 GLY A C 1
ATOM 765 O O . GLY A 1 95 ? 31.565 -27.793 -3.053 1.00 38.44 95 GLY A O 1
ATOM 766 N N . ILE A 1 96 ? 32.017 -30.002 -2.816 1.00 45.72 96 ILE A N 1
ATOM 767 C CA . ILE A 1 96 ? 31.478 -30.621 -4.026 1.00 45.72 96 ILE A CA 1
ATOM 768 C C . ILE A 1 96 ? 30.055 -30.118 -4.322 1.00 45.72 96 ILE A C 1
ATOM 770 O O . ILE A 1 96 ? 29.117 -30.607 -3.707 1.00 45.72 96 ILE A O 1
ATOM 774 N N . VAL A 1 97 ? 29.929 -29.136 -5.223 1.00 44.69 97 VAL A N 1
ATOM 775 C CA . VAL A 1 97 ? 28.904 -28.987 -6.282 1.00 44.69 97 VAL A CA 1
ATOM 776 C C . VAL A 1 97 ? 29.495 -27.995 -7.303 1.00 44.69 97 VAL A C 1
ATOM 778 O O . VAL A 1 97 ? 29.249 -26.793 -7.239 1.00 44.69 97 VAL A O 1
ATOM 781 N N . GLU A 1 98 ? 30.349 -28.479 -8.203 1.00 44.34 98 GLU A N 1
ATOM 782 C CA . GLU A 1 98 ? 30.832 -27.725 -9.369 1.00 44.34 98 GLU A CA 1
ATOM 783 C C . GLU A 1 98 ? 30.592 -28.582 -10.613 1.00 44.34 98 GLU A C 1
ATOM 785 O O . GLU A 1 98 ? 31.490 -29.259 -11.099 1.00 44.34 98 GLU A O 1
ATOM 790 N N . GLU A 1 99 ? 29.350 -28.588 -11.093 1.00 48.53 99 GLU A N 1
ATOM 791 C CA . GLU A 1 99 ? 29.070 -28.899 -12.495 1.00 48.53 99 GLU A CA 1
ATOM 792 C C . GLU A 1 99 ? 29.279 -27.603 -13.304 1.00 48.53 99 GLU A C 1
ATOM 794 O O . GLU A 1 99 ? 28.684 -26.560 -13.017 1.00 48.53 99 GLU A O 1
ATOM 799 N N . ASP A 1 100 ? 30.198 -27.680 -14.267 1.00 47.03 100 ASP A N 1
ATOM 800 C CA . ASP A 1 100 ? 30.311 -26.865 -15.484 1.00 47.03 100 ASP A CA 1
ATOM 801 C C . ASP A 1 100 ? 30.515 -25.344 -15.371 1.00 47.03 100 ASP A C 1
ATOM 803 O O . ASP A 1 100 ? 30.049 -24.583 -16.217 1.00 47.03 100 ASP A O 1
ATOM 807 N N . ASN A 1 101 ? 31.283 -24.862 -14.392 1.00 48.66 101 ASN A N 1
ATOM 808 C CA . ASN A 1 101 ? 31.867 -23.513 -14.472 1.00 48.66 101 ASN A CA 1
ATOM 809 C C . ASN A 1 101 ? 33.390 -23.590 -14.504 1.00 48.66 101 ASN A C 1
ATOM 811 O O . ASN A 1 101 ? 34.093 -23.236 -13.558 1.00 48.66 101 ASN A O 1
ATOM 815 N N . GLU A 1 102 ? 33.870 -24.082 -15.640 1.00 54.50 102 GLU A N 1
ATOM 816 C CA . GLU A 1 102 ? 35.257 -24.006 -16.067 1.00 54.50 102 GLU A CA 1
ATOM 817 C C . GLU A 1 102 ? 35.748 -22.551 -16.001 1.00 54.50 102 GLU A C 1
ATOM 819 O O . GLU A 1 102 ? 35.017 -21.594 -16.278 1.00 54.50 102 GLU A O 1
ATOM 824 N N . TRP A 1 103 ? 36.990 -22.387 -15.561 1.00 49.09 103 TRP A N 1
ATOM 825 C CA . TRP A 1 103 ? 37.628 -21.119 -15.238 1.00 49.09 103 TRP A CA 1
ATOM 826 C C . TRP A 1 103 ? 37.867 -20.287 -16.507 1.00 49.09 103 TRP A C 1
ATOM 828 O O . TRP A 1 103 ? 38.981 -20.210 -17.010 1.00 49.09 103 TRP A O 1
ATOM 838 N N . MET A 1 104 ? 36.819 -19.656 -17.038 1.00 55.31 104 MET A N 1
ATOM 839 C CA . MET A 1 104 ? 36.938 -18.735 -18.166 1.00 55.31 104 MET A CA 1
ATOM 840 C C . MET A 1 104 ? 37.687 -17.481 -17.710 1.00 55.31 104 MET A C 1
ATOM 842 O O . MET A 1 104 ? 37.184 -16.702 -16.888 1.00 55.31 104 MET A O 1
ATOM 846 N N . GLU A 1 105 ? 38.884 -17.275 -18.255 1.00 63.78 105 GLU A N 1
ATOM 847 C CA . GLU A 1 105 ? 39.618 -16.023 -18.119 1.00 63.78 105 GLU A CA 1
ATOM 848 C C . GLU A 1 105 ? 38.719 -14.871 -18.574 1.00 63.78 105 GLU A C 1
ATOM 850 O O . GLU A 1 105 ? 38.196 -14.845 -19.690 1.00 63.78 105 GLU A O 1
ATOM 855 N N . ARG A 1 106 ? 38.460 -13.930 -17.663 1.00 71.06 106 ARG A N 1
ATOM 856 C CA . ARG A 1 106 ? 37.649 -12.758 -17.986 1.00 71.06 106 ARG A CA 1
ATOM 857 C C . ARG A 1 106 ? 38.496 -11.859 -18.889 1.00 71.06 106 ARG A C 1
ATOM 859 O O . ARG A 1 106 ? 39.565 -11.445 -18.432 1.00 71.06 106 ARG A O 1
ATOM 866 N N . PRO A 1 107 ? 38.041 -11.539 -20.113 1.00 75.69 107 PRO A N 1
ATOM 867 C CA . PRO A 1 107 ? 38.797 -10.676 -21.010 1.00 75.69 107 PRO A CA 1
ATOM 868 C C . PRO A 1 107 ? 39.046 -9.3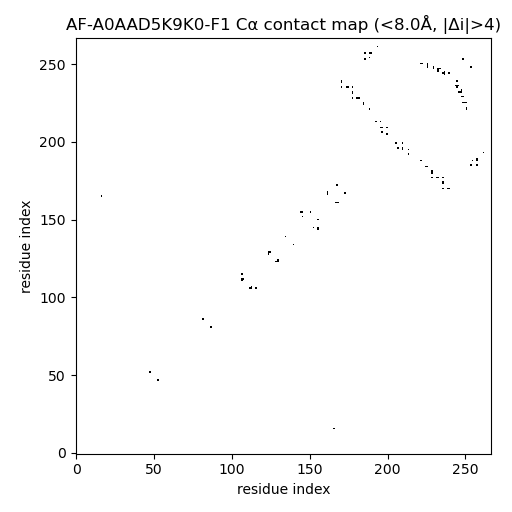24 -20.336 1.00 75.69 107 PRO A C 1
ATOM 870 O O . PRO A 1 107 ? 38.149 -8.753 -19.710 1.00 75.69 107 PRO A O 1
ATOM 873 N N . LYS A 1 108 ? 40.278 -8.824 -20.435 1.00 78.56 108 LYS A N 1
ATOM 874 C CA . LYS A 1 108 ? 40.733 -7.597 -19.761 1.00 78.56 108 LYS A CA 1
ATOM 875 C C . LYS A 1 108 ? 40.542 -6.358 -20.641 1.00 78.56 108 LYS A C 1
ATOM 877 O O . LYS A 1 108 ? 40.551 -5.243 -20.126 1.00 78.56 108 LYS A O 1
ATOM 882 N N . SER A 1 109 ? 40.352 -6.542 -21.952 1.00 87.81 109 SER A N 1
ATOM 883 C CA . SER A 1 109 ? 40.183 -5.473 -22.948 1.00 87.81 109 SER A CA 1
ATOM 884 C C . SER A 1 109 ? 38.915 -5.642 -23.798 1.00 87.81 109 SER A C 1
ATOM 886 O O . SER A 1 109 ? 38.479 -6.758 -24.068 1.00 87.81 109 SER A O 1
ATOM 888 N N . ILE A 1 110 ? 38.351 -4.532 -24.293 1.00 86.62 110 ILE A N 1
ATOM 889 C CA . ILE A 1 110 ? 37.183 -4.528 -25.197 1.00 86.62 110 ILE A CA 1
ATOM 890 C C . ILE A 1 110 ? 37.458 -5.294 -26.504 1.00 86.62 110 ILE A C 1
ATOM 892 O O . ILE A 1 110 ? 36.575 -5.968 -27.030 1.00 86.62 110 ILE A O 1
ATOM 896 N N . ALA A 1 111 ? 38.694 -5.234 -27.010 1.00 88.94 111 ALA A N 1
ATOM 897 C CA . ALA A 1 111 ? 39.098 -5.959 -28.213 1.00 88.94 111 ALA A CA 1
ATOM 898 C C . ALA A 1 111 ? 39.140 -7.474 -27.960 1.00 88.94 111 ALA A C 1
ATOM 900 O O . ALA A 1 111 ? 38.674 -8.262 -28.778 1.00 88.94 111 ALA A O 1
ATOM 901 N N . GLU A 1 112 ? 39.631 -7.871 -26.787 1.00 89.19 112 GLU A N 1
ATOM 902 C CA . GLU A 1 112 ? 39.682 -9.262 -26.334 1.00 89.19 112 GLU A CA 1
ATOM 903 C C . GLU A 1 112 ? 38.270 -9.826 -26.102 1.00 89.19 112 GLU A C 1
ATOM 905 O O . GLU A 1 112 ? 37.979 -10.944 -26.517 1.00 89.19 112 GLU A O 1
ATOM 910 N N . MET A 1 113 ? 37.352 -9.019 -25.547 1.00 89.06 113 MET A N 1
ATOM 911 C CA . MET A 1 113 ? 35.923 -9.355 -25.468 1.00 89.06 113 MET A CA 1
ATOM 912 C C . MET A 1 113 ? 35.319 -9.611 -26.851 1.00 89.06 113 MET A C 1
ATOM 914 O O . MET A 1 113 ? 34.544 -10.552 -27.008 1.00 89.06 113 MET A O 1
ATOM 918 N N . GLY A 1 114 ? 35.668 -8.786 -27.843 1.00 92.06 114 GLY A N 1
ATOM 919 C CA . GLY A 1 114 ? 35.209 -8.951 -29.222 1.00 92.06 114 GLY A CA 1
ATOM 920 C C . GLY A 1 114 ? 35.696 -10.258 -29.851 1.00 92.06 114 GLY A C 1
ATOM 921 O O . GLY A 1 114 ? 34.900 -10.982 -30.444 1.00 92.06 114 GLY A O 1
ATOM 922 N N . LEU A 1 115 ? 36.977 -10.595 -29.670 1.00 92.56 115 LEU A N 1
ATOM 923 C CA . LEU A 1 115 ? 37.560 -11.846 -30.171 1.00 92.56 115 LEU A CA 1
ATOM 924 C C . LEU A 1 115 ? 36.935 -13.077 -29.505 1.00 92.56 115 LEU A C 1
ATOM 926 O O . LEU A 1 115 ? 36.521 -14.003 -30.204 1.00 92.56 115 LEU A O 1
ATOM 930 N N . LEU A 1 116 ? 36.791 -13.050 -28.177 1.00 90.88 116 LEU A N 1
ATOM 931 C CA . LEU A 1 116 ? 36.137 -14.118 -27.422 1.00 90.88 116 LEU A CA 1
ATOM 932 C C . LEU A 1 116 ? 34.672 -14.293 -27.847 1.00 90.88 116 LEU A C 1
ATOM 934 O O . LEU A 1 116 ? 34.187 -15.417 -27.981 1.00 90.88 116 LEU A O 1
ATOM 938 N N . ALA A 1 117 ? 33.956 -13.188 -28.075 1.00 91.12 117 ALA A N 1
ATOM 939 C CA . ALA A 1 117 ? 32.581 -13.230 -28.557 1.00 91.12 117 ALA A CA 1
ATOM 940 C C . ALA A 1 117 ? 32.490 -13.868 -29.951 1.00 91.12 117 ALA A C 1
ATOM 942 O O . ALA A 1 117 ? 31.635 -14.724 -30.165 1.00 91.12 117 ALA A O 1
ATOM 943 N N . GLU A 1 118 ? 33.378 -13.510 -30.880 1.00 93.12 118 GLU A N 1
ATOM 944 C CA . GLU A 1 118 ? 33.392 -14.079 -32.232 1.00 93.12 118 GLU A CA 1
ATOM 945 C C . GLU A 1 118 ? 33.722 -15.581 -32.225 1.00 93.12 118 GLU A C 1
ATOM 947 O O . GLU A 1 118 ? 33.096 -16.364 -32.944 1.00 93.12 118 GLU A O 1
ATOM 952 N N . GLU A 1 119 ? 34.659 -16.014 -31.379 1.00 93.12 119 GLU A N 1
ATOM 953 C CA . GLU A 1 119 ? 34.964 -17.434 -31.188 1.00 93.12 119 GLU A CA 1
ATOM 954 C C . GLU A 1 119 ? 33.762 -18.212 -30.639 1.00 93.12 119 GLU A C 1
ATOM 956 O O . GLU A 1 119 ? 33.362 -19.219 -31.227 1.00 93.12 119 GLU A O 1
ATOM 961 N N . ARG A 1 120 ? 33.103 -17.685 -29.599 1.00 88.94 120 ARG A N 1
ATOM 962 C CA . ARG A 1 120 ? 31.866 -18.251 -29.034 1.00 88.94 120 ARG A CA 1
ATOM 963 C C . ARG A 1 120 ? 30.736 -18.317 -30.063 1.00 88.94 120 ARG A C 1
ATOM 965 O O . ARG A 1 120 ? 30.010 -19.307 -30.115 1.00 88.94 120 ARG A O 1
ATOM 972 N N . ILE A 1 121 ? 30.574 -17.285 -30.894 1.00 91.81 121 ILE A N 1
ATOM 973 C CA . ILE A 1 121 ? 29.567 -17.267 -31.964 1.00 91.81 121 ILE A CA 1
ATOM 974 C C . ILE A 1 121 ? 29.872 -18.358 -32.996 1.00 91.81 121 ILE A C 1
ATOM 976 O O . ILE A 1 121 ? 28.955 -19.063 -33.424 1.00 91.81 121 ILE A O 1
ATOM 980 N N . ARG A 1 122 ? 31.141 -18.532 -33.386 1.00 93.75 122 ARG A N 1
ATOM 981 C CA . ARG A 1 122 ? 31.561 -19.577 -34.330 1.00 93.75 122 ARG A CA 1
ATOM 982 C C . ARG A 1 122 ? 31.315 -20.973 -33.774 1.00 93.75 122 ARG A C 1
ATOM 984 O O . ARG A 1 122 ? 30.733 -21.800 -34.473 1.00 93.75 122 ARG A O 1
ATOM 991 N N . GLU A 1 123 ? 31.702 -21.215 -32.527 1.00 93.94 123 GLU A N 1
ATOM 992 C CA . GLU A 1 123 ? 31.454 -22.482 -31.839 1.00 93.94 123 GLU A CA 1
ATOM 993 C C . GLU A 1 123 ? 29.947 -22.766 -31.741 1.00 93.94 123 GLU A C 1
ATOM 995 O O . GLU A 1 123 ? 29.492 -23.863 -32.066 1.00 93.94 123 GLU A O 1
ATOM 1000 N N . ALA A 1 124 ? 29.142 -21.759 -31.385 1.00 89.94 124 ALA A N 1
ATOM 1001 C CA . ALA A 1 124 ? 27.695 -21.902 -31.296 1.00 89.94 124 ALA A CA 1
ATOM 1002 C C . ALA A 1 124 ? 27.027 -22.178 -32.657 1.00 89.94 124 ALA A C 1
ATOM 1004 O O . ALA A 1 124 ? 26.065 -22.946 -32.721 1.00 89.94 124 ALA A O 1
ATOM 1005 N N . ARG A 1 125 ? 27.548 -21.603 -33.754 1.00 90.56 125 ARG A N 1
ATOM 1006 C CA . ARG A 1 125 ? 27.133 -21.950 -35.127 1.00 90.56 125 ARG A CA 1
ATOM 1007 C C . ARG A 1 125 ? 27.513 -23.382 -35.482 1.00 90.56 125 ARG A C 1
ATOM 1009 O O . ARG A 1 125 ? 26.668 -24.093 -36.011 1.00 90.56 125 ARG A O 1
ATOM 1016 N N . ALA A 1 126 ? 28.734 -23.814 -35.164 1.00 93.38 126 ALA A N 1
ATOM 1017 C CA . ALA A 1 126 ? 29.189 -25.179 -35.432 1.00 93.38 126 ALA A CA 1
ATOM 1018 C C . ALA A 1 126 ? 28.347 -26.227 -34.683 1.00 93.38 126 ALA A C 1
ATOM 1020 O O . ALA A 1 126 ? 28.051 -27.285 -35.226 1.00 93.38 126 ALA A O 1
ATOM 1021 N N . LYS A 1 127 ? 27.904 -25.902 -33.463 1.00 92.00 127 LYS A N 1
ATOM 1022 C CA . LYS A 1 127 ? 26.994 -26.731 -32.656 1.00 92.00 127 LYS A CA 1
ATOM 1023 C C . LYS A 1 127 ? 25.523 -26.669 -33.102 1.00 92.00 127 LYS A C 1
ATOM 1025 O O . LYS A 1 127 ? 24.691 -27.348 -32.508 1.00 92.00 127 LYS A O 1
ATOM 1030 N N . GLY A 1 128 ? 25.172 -25.850 -34.098 1.00 90.31 128 GLY A N 1
ATOM 1031 C CA . GLY A 1 128 ? 23.792 -25.721 -34.585 1.00 90.31 128 GLY A CA 1
ATOM 1032 C C . GLY A 1 128 ? 22.839 -24.999 -33.622 1.00 90.31 128 GLY A C 1
ATOM 1033 O O . GLY A 1 128 ? 21.621 -25.061 -33.787 1.00 90.31 128 GLY A O 1
ATOM 1034 N N . HIS A 1 129 ? 23.348 -24.261 -32.623 1.00 86.56 129 HIS A N 1
ATOM 1035 C CA . HIS A 1 129 ? 22.495 -23.525 -31.673 1.00 86.56 129 HIS A CA 1
ATOM 1036 C C . HIS A 1 129 ? 21.625 -22.450 -32.352 1.00 86.56 129 HIS A C 1
ATOM 1038 O O . HIS A 1 129 ? 20.620 -22.024 -31.783 1.00 86.56 129 HIS A O 1
ATOM 1044 N N . PHE A 1 130 ? 21.981 -22.023 -33.572 1.00 85.19 130 PHE A N 1
ATOM 1045 C CA . PHE A 1 130 ? 21.224 -21.035 -34.346 1.00 85.19 130 PHE A CA 1
ATOM 1046 C C . PHE A 1 130 ? 20.153 -21.626 -35.285 1.00 85.19 130 PHE A C 1
ATOM 1048 O O . PHE A 1 130 ? 19.389 -20.873 -35.906 1.00 85.19 130 PHE A O 1
ATOM 1055 N N . ASP A 1 131 ? 20.065 -22.952 -35.387 1.00 84.88 131 ASP A N 1
ATOM 1056 C CA . ASP A 1 131 ? 19.117 -23.605 -36.293 1.00 84.88 131 ASP A CA 1
ATOM 1057 C C . ASP A 1 131 ? 17.698 -23.613 -35.702 1.00 84.88 131 ASP A C 1
ATOM 1059 O O . ASP A 1 131 ? 16.724 -23.352 -36.411 1.00 84.88 131 ASP A O 1
ATOM 1063 N N . TYR A 1 132 ? 17.582 -23.771 -34.377 1.00 80.56 132 TYR A N 1
ATOM 1064 C CA . TYR A 1 132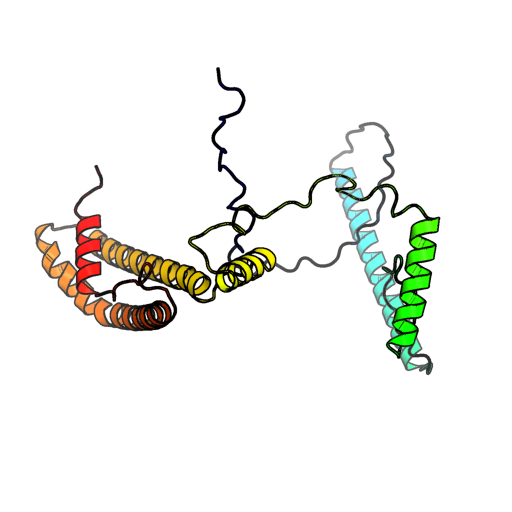 ? 16.309 -23.862 -33.651 1.00 80.56 132 TYR A CA 1
ATOM 1065 C C . TYR A 1 132 ? 16.102 -22.710 -32.656 1.00 80.56 132 TYR A C 1
ATOM 1067 O O . TYR A 1 132 ? 15.942 -22.931 -31.455 1.00 80.56 132 TYR A O 1
ATOM 1075 N N . LEU A 1 133 ? 16.069 -21.460 -33.138 1.00 83.50 133 LEU A N 1
ATOM 1076 C CA . LEU A 1 133 ? 15.689 -20.339 -32.269 1.00 83.50 133 LEU A CA 1
ATOM 1077 C C . LEU A 1 133 ? 14.175 -20.310 -32.012 1.00 83.50 133 LEU A C 1
ATOM 1079 O O . LEU A 1 133 ? 13.383 -20.373 -32.964 1.00 83.50 133 LEU A O 1
ATOM 1083 N N . PRO A 1 134 ? 13.747 -20.090 -30.755 1.00 77.50 134 PRO A N 1
ATOM 1084 C CA . PRO A 1 134 ? 12.355 -19.791 -30.464 1.00 77.50 134 PRO A CA 1
ATOM 1085 C C . PRO A 1 134 ? 11.966 -18.484 -31.167 1.00 77.50 134 PRO A C 1
ATOM 1087 O O . PRO A 1 134 ? 12.480 -17.415 -30.853 1.00 77.50 134 PRO A O 1
ATOM 1090 N N . GLY A 1 135 ? 11.064 -18.572 -32.148 1.00 75.31 135 GLY A N 1
ATOM 1091 C CA . GLY A 1 135 ? 10.590 -17.408 -32.905 1.00 75.31 135 GLY A CA 1
ATOM 1092 C C . GLY A 1 135 ? 11.245 -17.187 -34.270 1.00 75.31 135 GLY A C 1
ATOM 1093 O O . GLY A 1 135 ? 10.929 -16.192 -34.918 1.00 75.31 135 GLY A O 1
ATOM 1094 N N . ARG A 1 136 ? 12.092 -18.106 -34.762 1.00 81.56 136 ARG A N 1
ATOM 1095 C CA . ARG A 1 136 ? 12.625 -18.030 -36.134 1.00 81.56 136 ARG A CA 1
ATOM 1096 C C . ARG A 1 136 ? 11.478 -17.950 -37.155 1.00 81.56 136 ARG A C 1
ATOM 1098 O O . ARG A 1 136 ? 10.592 -18.802 -37.168 1.00 81.56 136 ARG A O 1
ATOM 1105 N N . GLY A 1 137 ? 11.479 -16.899 -37.976 1.00 83.12 137 GLY A N 1
ATOM 1106 C CA . GLY A 1 137 ? 10.452 -16.638 -38.995 1.00 83.12 137 GLY A CA 1
ATOM 1107 C C . GLY A 1 137 ? 9.102 -16.130 -38.467 1.00 83.12 137 GLY A C 1
ATOM 1108 O O . GLY A 1 137 ? 8.224 -15.828 -39.271 1.00 83.12 137 GLY A O 1
ATOM 1109 N N . LYS A 1 138 ? 8.916 -16.008 -37.145 1.00 84.12 138 LYS A N 1
ATOM 1110 C CA . LYS A 1 138 ? 7.717 -15.385 -36.567 1.00 84.12 138 LYS A CA 1
ATOM 1111 C C . LYS A 1 138 ? 7.932 -13.870 -36.468 1.00 84.12 138 LYS A C 1
ATOM 1113 O O . LYS A 1 138 ? 9.054 -13.447 -36.185 1.00 84.12 138 LYS A O 1
ATOM 1118 N N . PRO A 1 139 ? 6.890 -13.045 -36.675 1.00 82.00 139 PRO A N 1
ATOM 1119 C CA . PRO A 1 139 ? 6.997 -11.618 -36.407 1.00 82.00 139 PRO A CA 1
ATOM 1120 C C . PRO A 1 139 ? 7.386 -11.404 -34.941 1.00 82.00 139 PRO A C 1
ATOM 1122 O O . PRO A 1 139 ? 6.940 -12.142 -34.056 1.00 82.00 139 PRO A O 1
ATOM 1125 N N . ILE A 1 140 ? 8.234 -10.405 -34.693 1.00 80.56 140 ILE A N 1
ATOM 1126 C CA . ILE A 1 140 ? 8.593 -9.999 -33.332 1.00 80.56 140 ILE A CA 1
ATOM 1127 C C . ILE A 1 140 ? 7.282 -9.673 -32.601 1.00 80.56 140 ILE A C 1
ATOM 1129 O O . ILE A 1 140 ? 6.455 -8.960 -33.170 1.00 80.56 140 ILE A O 1
ATOM 1133 N N . PRO A 1 141 ? 7.055 -10.188 -31.378 1.00 77.56 141 PRO A N 1
ATOM 1134 C CA . PRO A 1 141 ? 5.854 -9.861 -30.626 1.00 77.56 141 PRO A CA 1
ATOM 1135 C C . PRO A 1 141 ? 5.835 -8.356 -30.345 1.00 77.56 141 PRO A C 1
ATOM 1137 O O . PRO A 1 141 ? 6.595 -7.856 -29.513 1.00 77.56 141 PRO A O 1
ATOM 1140 N N . THR A 1 142 ? 4.989 -7.633 -31.075 1.00 74.38 142 THR A N 1
ATOM 1141 C CA . THR A 1 142 ? 4.738 -6.211 -30.851 1.00 74.38 142 THR A CA 1
ATOM 1142 C C . THR A 1 142 ? 3.920 -6.059 -29.578 1.00 74.38 142 THR A C 1
ATOM 1144 O O . THR A 1 142 ? 2.943 -6.781 -29.366 1.00 74.38 142 THR A O 1
ATOM 1147 N N . ASP A 1 143 ? 4.322 -5.133 -28.714 1.00 77.75 143 ASP A N 1
ATOM 1148 C CA . ASP A 1 143 ? 3.501 -4.772 -27.565 1.00 77.75 143 ASP A CA 1
ATOM 1149 C C . ASP A 1 143 ? 2.285 -3.993 -28.073 1.00 77.75 143 ASP A C 1
ATOM 1151 O O . ASP A 1 143 ? 2.422 -3.011 -28.803 1.00 77.75 143 ASP A O 1
ATOM 1155 N N . ILE A 1 144 ? 1.086 -4.432 -27.696 1.00 75.62 144 ILE A N 1
ATOM 1156 C CA . ILE A 1 144 ? -0.174 -3.798 -28.107 1.00 75.62 144 ILE A CA 1
ATOM 1157 C C . ILE A 1 144 ? -0.214 -2.338 -27.626 1.00 75.62 144 ILE A C 1
ATOM 1159 O O . ILE A 1 144 ? -0.814 -1.485 -28.277 1.00 75.62 144 ILE A O 1
ATOM 1163 N N . ASN A 1 145 ? 0.472 -2.034 -26.519 1.00 76.12 145 ASN A N 1
ATOM 1164 C CA . ASN A 1 145 ? 0.501 -0.700 -25.929 1.00 76.12 145 ASN A CA 1
ATOM 1165 C C . ASN A 1 145 ? 1.504 0.253 -26.597 1.00 76.12 145 ASN A C 1
ATOM 1167 O O . ASN A 1 145 ? 1.469 1.443 -26.302 1.00 76.12 145 ASN A O 1
ATOM 1171 N N . GLU A 1 146 ? 2.377 -0.230 -27.491 1.00 78.25 146 GLU A N 1
ATOM 1172 C CA . GLU A 1 146 ? 3.390 0.607 -28.159 1.00 78.25 146 GLU A CA 1
ATOM 1173 C C . GLU A 1 146 ? 2.770 1.624 -29.122 1.00 78.25 146 GLU A C 1
ATOM 1175 O O . GLU A 1 146 ? 3.278 2.730 -29.274 1.00 78.25 146 GLU A O 1
ATOM 1180 N N . ASN A 1 147 ? 1.639 1.262 -29.732 1.00 79.69 147 ASN A N 1
ATOM 1181 C CA . ASN A 1 147 ? 0.885 2.120 -30.645 1.00 79.69 147 ASN A CA 1
ATOM 1182 C C . ASN A 1 147 ? -0.287 2.846 -29.961 1.00 79.69 147 ASN A C 1
ATOM 1184 O O . ASN A 1 147 ? -1.178 3.337 -30.652 1.00 79.69 147 ASN A O 1
ATOM 1188 N N . ASN A 1 148 ? -0.332 2.899 -28.624 1.00 84.00 148 ASN A N 1
ATOM 1189 C CA . ASN A 1 148 ? -1.411 3.582 -27.915 1.00 84.00 148 ASN A CA 1
ATOM 1190 C C . ASN A 1 148 ? -1.282 5.116 -28.069 1.00 84.00 148 ASN A C 1
ATOM 1192 O O . ASN A 1 148 ? -0.331 5.683 -27.535 1.00 84.00 148 ASN A O 1
ATOM 1196 N N . PRO A 1 149 ? -2.237 5.816 -28.720 1.00 86.69 149 PRO A N 1
ATOM 1197 C CA . PRO A 1 149 ? -2.163 7.270 -28.915 1.00 86.69 149 PRO A CA 1
ATOM 1198 C C . PRO A 1 149 ? -2.296 8.089 -27.624 1.00 86.69 149 PRO A C 1
ATOM 1200 O O . PRO A 1 149 ? -2.007 9.282 -27.627 1.00 86.69 149 PRO A O 1
ATOM 1203 N N . PHE A 1 150 ? -2.770 7.474 -26.536 1.00 85.88 150 PHE A N 1
ATOM 1204 C CA . PHE A 1 150 ? -3.008 8.136 -25.252 1.00 85.88 150 PHE A CA 1
ATOM 1205 C C . PHE A 1 150 ? -1.842 8.005 -24.266 1.00 85.88 150 PHE A C 1
ATOM 1207 O O . PHE A 1 150 ? -1.939 8.523 -23.158 1.00 85.88 150 PHE A O 1
ATOM 1214 N N . VAL A 1 151 ? -0.766 7.304 -24.637 1.00 85.62 151 VAL A N 1
ATOM 1215 C CA . VAL A 1 151 ? 0.406 7.085 -23.780 1.00 85.62 151 VAL A CA 1
ATOM 1216 C C . VAL A 1 151 ? 1.627 7.640 -24.496 1.00 85.62 151 VAL A C 1
ATOM 1218 O O . VAL A 1 151 ? 1.918 7.251 -25.627 1.00 85.62 151 VAL A O 1
ATOM 1221 N N . ASP A 1 152 ? 2.355 8.548 -23.848 1.00 88.38 152 ASP A N 1
ATOM 1222 C CA . ASP A 1 152 ? 3.603 9.053 -24.418 1.00 88.38 152 ASP A CA 1
ATOM 1223 C C . ASP A 1 152 ? 4.653 7.932 -24.512 1.00 88.38 152 ASP A C 1
ATOM 1225 O O . ASP A 1 152 ? 4.677 6.993 -23.712 1.00 88.38 152 ASP A O 1
ATOM 1229 N N . ARG A 1 153 ? 5.586 8.047 -25.462 1.00 86.00 153 ARG A N 1
ATOM 1230 C CA . ARG A 1 153 ? 6.675 7.079 -25.650 1.00 86.00 153 ARG A CA 1
ATOM 1231 C C . ARG A 1 153 ? 7.491 6.891 -24.366 1.00 86.00 153 ARG A C 1
ATOM 1233 O O . ARG A 1 153 ? 7.911 5.773 -24.064 1.00 86.00 153 ARG A O 1
ATOM 1240 N N . THR A 1 154 ? 7.698 7.965 -23.604 1.00 87.38 154 THR A N 1
ATOM 1241 C CA . THR A 1 154 ? 8.416 7.930 -22.322 1.00 87.38 154 THR A CA 1
ATOM 1242 C C . THR A 1 154 ? 7.659 7.106 -21.285 1.00 87.38 154 THR A C 1
ATOM 1244 O O . THR A 1 154 ? 8.235 6.226 -20.643 1.00 87.38 154 THR A O 1
ATOM 1247 N N . GLU A 1 155 ? 6.358 7.360 -21.149 1.00 87.12 155 GLU A N 1
ATOM 1248 C CA . GLU A 1 155 ? 5.479 6.663 -20.212 1.00 87.12 155 GLU A CA 1
ATOM 1249 C C . GLU A 1 155 ? 5.345 5.180 -20.575 1.00 87.12 155 GLU A C 1
ATOM 1251 O O . GLU A 1 155 ? 5.422 4.315 -19.702 1.00 87.12 155 GLU A O 1
ATOM 1256 N N . TYR A 1 156 ? 5.249 4.866 -21.867 1.00 88.62 156 TYR A N 1
ATOM 1257 C CA . TYR A 1 156 ? 5.270 3.495 -22.367 1.00 88.62 156 TYR A CA 1
ATOM 1258 C C . TYR A 1 156 ? 6.538 2.749 -21.930 1.00 88.62 156 TYR A C 1
ATOM 1260 O O . TYR A 1 156 ? 6.449 1.659 -21.356 1.00 88.62 156 TYR A O 1
ATOM 1268 N N . PHE A 1 157 ? 7.724 3.333 -22.143 1.00 87.12 157 PHE A N 1
ATOM 1269 C CA . PHE A 1 157 ? 8.974 2.695 -21.725 1.00 87.12 157 PHE A CA 1
ATOM 1270 C C . PHE A 1 157 ? 9.076 2.562 -20.208 1.00 87.12 157 PHE A C 1
ATOM 1272 O O . PHE A 1 157 ? 9.503 1.510 -19.730 1.00 87.12 157 PHE A O 1
ATOM 1279 N N . LEU A 1 158 ? 8.648 3.576 -19.453 1.00 85.25 158 LEU A N 1
ATOM 1280 C CA . LEU A 1 158 ? 8.618 3.517 -17.995 1.00 85.25 158 LEU A CA 1
ATOM 1281 C C . LEU A 1 158 ? 7.733 2.360 -17.512 1.00 85.25 158 LEU A C 1
ATOM 1283 O O . LEU A 1 158 ? 8.196 1.503 -16.760 1.00 85.25 158 LEU A O 1
ATOM 1287 N N . ASN A 1 159 ? 6.498 2.278 -18.010 1.00 84.88 159 ASN A N 1
ATOM 1288 C CA . ASN A 1 159 ? 5.559 1.207 -17.681 1.00 84.88 159 ASN A CA 1
ATOM 1289 C C . ASN A 1 159 ? 6.126 -0.169 -18.056 1.00 84.88 159 ASN A C 1
ATOM 1291 O O . ASN A 1 159 ? 6.021 -1.118 -17.277 1.00 84.88 159 ASN A O 1
ATOM 1295 N N . ARG A 1 160 ? 6.802 -0.281 -19.205 1.00 85.88 160 ARG A N 1
ATOM 1296 C CA . ARG A 1 160 ? 7.439 -1.525 -19.650 1.00 85.88 160 ARG A CA 1
ATOM 1297 C C . ARG A 1 160 ? 8.623 -1.934 -18.775 1.00 85.88 160 ARG A C 1
ATOM 1299 O O . ARG A 1 160 ? 8.799 -3.124 -18.517 1.00 85.88 160 ARG A O 1
ATOM 1306 N N . ILE A 1 161 ? 9.434 -0.982 -18.316 1.00 84.75 161 ILE A N 1
ATOM 1307 C CA . ILE A 1 161 ? 10.542 -1.239 -17.387 1.00 84.75 161 ILE A CA 1
ATOM 1308 C C . ILE A 1 161 ? 9.991 -1.751 -16.055 1.00 84.75 161 ILE A C 1
ATOM 1310 O O . ILE A 1 161 ? 10.441 -2.793 -15.580 1.00 84.75 161 ILE A O 1
ATOM 1314 N N . VAL A 1 162 ? 8.972 -1.083 -15.509 1.00 85.19 162 VAL A N 1
ATOM 1315 C CA . VAL A 1 162 ? 8.293 -1.481 -14.265 1.00 85.19 162 VAL A CA 1
ATOM 1316 C C . VAL A 1 162 ? 7.723 -2.900 -14.384 1.00 85.19 162 VAL A C 1
ATOM 1318 O O . VAL A 1 162 ? 7.993 -3.750 -13.536 1.00 85.19 162 VAL A O 1
ATOM 1321 N N . GLN A 1 163 ? 7.018 -3.202 -15.481 1.00 82.94 163 GLN A N 1
ATOM 1322 C CA . GLN A 1 163 ? 6.463 -4.536 -15.741 1.00 82.94 163 GLN A CA 1
ATOM 1323 C C . GLN A 1 163 ? 7.547 -5.614 -15.885 1.00 82.94 163 GLN A C 1
ATOM 1325 O O . GLN A 1 163 ? 7.405 -6.700 -15.328 1.00 82.94 163 GLN A O 1
ATOM 1330 N N . ARG A 1 164 ? 8.639 -5.328 -16.610 1.00 83.56 164 ARG A N 1
ATOM 1331 C CA . ARG A 1 164 ? 9.749 -6.278 -16.808 1.00 83.56 164 ARG A CA 1
ATOM 1332 C C . ARG A 1 164 ? 10.512 -6.568 -15.521 1.00 83.56 164 ARG A C 1
ATOM 1334 O O . ARG A 1 164 ? 10.955 -7.695 -15.331 1.00 83.56 164 ARG A O 1
ATOM 1341 N N . GLN A 1 165 ? 10.682 -5.566 -14.664 1.00 81.50 165 GLN A N 1
ATOM 1342 C CA . GLN A 1 165 ? 11.356 -5.719 -13.374 1.00 81.50 165 GLN A CA 1
ATOM 1343 C C . GLN A 1 165 ? 10.449 -6.357 -12.312 1.00 81.50 165 GLN A C 1
ATOM 1345 O O . GLN A 1 165 ? 10.943 -6.768 -11.267 1.00 81.50 165 GLN A O 1
ATOM 1350 N N . GLY A 1 166 ? 9.135 -6.439 -12.560 1.00 77.00 166 GLY A N 1
ATOM 1351 C CA . GLY A 1 166 ? 8.164 -6.970 -11.601 1.00 77.00 166 GLY A CA 1
ATOM 1352 C C . GLY A 1 166 ? 8.083 -6.158 -10.304 1.00 77.00 166 GLY A C 1
ATOM 1353 O O . GLY A 1 166 ? 7.586 -6.658 -9.298 1.00 77.00 166 GLY A O 1
ATOM 1354 N N . ALA A 1 167 ? 8.595 -4.925 -10.305 1.00 76.81 167 ALA A N 1
ATOM 1355 C CA . ALA A 1 167 ? 8.643 -4.069 -9.132 1.00 76.81 167 ALA A CA 1
ATOM 1356 C C . ALA A 1 167 ? 7.393 -3.189 -9.087 1.00 76.81 167 ALA A C 1
ATOM 1358 O O . ALA A 1 167 ? 7.033 -2.553 -10.074 1.00 76.81 167 ALA A O 1
ATOM 1359 N N . ALA A 1 168 ? 6.728 -3.135 -7.937 1.00 79.44 168 ALA A N 1
ATOM 1360 C CA . ALA A 1 168 ? 5.630 -2.202 -7.736 1.00 79.44 168 ALA A CA 1
ATOM 1361 C C . ALA A 1 168 ? 6.192 -0.802 -7.423 1.00 79.44 168 ALA A C 1
ATOM 1363 O O . ALA A 1 168 ? 7.169 -0.698 -6.675 1.00 79.44 168 ALA A O 1
ATOM 1364 N N . PRO A 1 169 ? 5.584 0.281 -7.939 1.00 84.69 169 PRO A N 1
ATOM 1365 C CA . PRO A 1 169 ? 5.879 1.630 -7.482 1.00 84.69 169 PRO A CA 1
ATOM 1366 C C . PRO A 1 169 ? 5.846 1.736 -5.946 1.00 84.69 169 PRO A C 1
ATOM 1368 O O . PRO A 1 169 ? 4.985 1.110 -5.318 1.00 84.69 169 PRO A O 1
ATOM 1371 N N . PRO A 1 170 ? 6.711 2.563 -5.327 1.00 86.31 170 PRO A N 1
ATOM 1372 C CA . PRO A 1 170 ? 6.820 2.651 -3.867 1.00 86.31 170 PRO A CA 1
ATOM 1373 C C . PRO A 1 170 ? 5.489 2.925 -3.151 1.00 86.31 170 PRO A C 1
ATOM 1375 O O . PRO A 1 170 ? 5.215 2.355 -2.096 1.00 86.31 170 PRO A O 1
ATOM 1378 N N . TRP A 1 171 ? 4.618 3.748 -3.747 1.00 91.06 171 TRP A N 1
ATOM 1379 C CA . TRP A 1 171 ? 3.308 4.061 -3.174 1.00 91.06 171 TRP A CA 1
ATOM 1380 C C . TRP A 1 171 ? 2.363 2.852 -3.146 1.00 91.06 171 TRP A C 1
ATOM 1382 O O . TRP A 1 171 ? 1.552 2.770 -2.232 1.00 91.06 171 TRP A O 1
ATOM 1392 N N . ILE A 1 172 ? 2.476 1.895 -4.079 1.00 90.69 172 ILE A N 1
ATOM 1393 C CA . ILE A 1 172 ? 1.647 0.674 -4.084 1.00 90.69 172 ILE A CA 1
ATOM 1394 C C . ILE A 1 172 ? 2.034 -0.226 -2.912 1.00 90.69 172 ILE A C 1
ATOM 1396 O O . ILE A 1 172 ? 1.169 -0.789 -2.244 1.00 90.69 172 ILE A O 1
ATOM 1400 N N . MET A 1 173 ? 3.332 -0.341 -2.627 1.00 90.31 173 MET A N 1
ATOM 1401 C CA . MET A 1 173 ? 3.802 -1.087 -1.456 1.00 90.31 173 MET A CA 1
ATOM 1402 C C . MET A 1 173 ? 3.289 -0.439 -0.167 1.00 90.31 173 MET A C 1
ATOM 1404 O O . MET A 1 173 ? 2.746 -1.115 0.704 1.00 90.31 173 MET A O 1
ATOM 1408 N N . MET A 1 174 ? 3.375 0.890 -0.085 1.00 92.62 174 MET A N 1
ATOM 1409 C CA . MET A 1 174 ? 2.852 1.637 1.054 1.00 92.62 174 MET A CA 1
ATOM 1410 C C . MET A 1 174 ? 1.323 1.557 1.166 1.00 92.62 174 MET A C 1
ATOM 1412 O O . MET A 1 174 ? 0.793 1.551 2.275 1.00 92.62 174 MET A O 1
ATOM 1416 N N . GLN A 1 175 ? 0.608 1.463 0.043 1.00 93.88 175 GLN A N 1
ATOM 1417 C CA . GLN A 1 175 ? -0.842 1.294 0.029 1.00 93.88 175 GLN A CA 1
ATOM 1418 C C . GLN A 1 175 ? -1.250 0.038 0.797 1.00 93.88 175 GLN A C 1
ATOM 1420 O O . GLN A 1 175 ? -2.125 0.110 1.656 1.00 93.88 175 GLN A O 1
ATOM 1425 N N . GLN A 1 176 ? -0.587 -1.093 0.525 1.00 92.56 176 GLN A N 1
ATOM 1426 C CA . GLN A 1 176 ? -0.844 -2.348 1.234 1.00 92.56 176 GLN A CA 1
ATOM 1427 C C . GLN A 1 176 ? -0.616 -2.182 2.736 1.00 92.56 176 GLN A C 1
ATOM 1429 O O . GLN A 1 176 ? -1.431 -2.618 3.544 1.00 92.56 176 GLN A O 1
ATOM 1434 N N . GLU A 1 177 ? 0.464 -1.507 3.117 1.00 93.00 177 GLU A N 1
ATOM 1435 C CA . GLU A 1 177 ? 0.785 -1.265 4.518 1.00 93.00 177 GLU A CA 1
ATOM 1436 C C . GLU A 1 177 ? -0.290 -0.415 5.214 1.00 93.00 177 GLU A C 1
ATOM 1438 O O . GLU A 1 177 ? -0.843 -0.838 6.231 1.00 93.00 177 GLU A O 1
ATOM 1443 N N . VAL A 1 178 ? -0.671 0.722 4.621 1.00 95.56 178 VAL A N 1
ATOM 1444 C CA . VAL A 1 178 ? -1.734 1.603 5.134 1.00 95.56 178 VAL A CA 1
ATOM 1445 C C . VAL A 1 178 ? -3.071 0.867 5.236 1.00 95.56 178 VAL A C 1
ATOM 1447 O O . VAL A 1 178 ? -3.781 1.020 6.231 1.00 95.56 178 VAL A O 1
ATOM 1450 N N . ASP A 1 179 ? -3.413 0.036 4.251 1.00 95.38 179 ASP A N 1
ATOM 1451 C CA . ASP A 1 179 ? -4.657 -0.738 4.253 1.00 95.38 179 ASP A CA 1
ATOM 1452 C C . ASP A 1 179 ? -4.663 -1.802 5.356 1.00 95.38 179 ASP A C 1
ATOM 1454 O O . ASP A 1 179 ? -5.661 -1.962 6.069 1.00 95.38 179 ASP A O 1
ATOM 1458 N N . THR A 1 180 ? -3.536 -2.489 5.566 1.00 95.94 180 THR A N 1
ATOM 1459 C CA . THR A 1 180 ? -3.413 -3.456 6.663 1.00 95.94 180 THR A CA 1
ATOM 1460 C C . THR A 1 180 ? -3.500 -2.785 8.031 1.00 95.94 180 THR A C 1
ATOM 1462 O O . THR A 1 180 ? -4.168 -3.315 8.915 1.00 95.94 180 THR A O 1
ATOM 1465 N N . GLU A 1 181 ? -2.882 -1.619 8.224 1.00 95.62 181 GLU A N 1
ATOM 1466 C CA . GLU A 1 181 ? -2.955 -0.886 9.491 1.00 95.62 181 GLU A CA 1
ATOM 1467 C C . GLU A 1 181 ? -4.339 -0.302 9.751 1.00 95.62 181 GLU A C 1
ATOM 1469 O O . GLU A 1 181 ? -4.837 -0.401 10.869 1.00 95.62 181 GLU A O 1
ATOM 1474 N N . THR A 1 182 ? -4.997 0.230 8.720 1.00 95.38 182 THR A N 1
ATOM 1475 C CA . THR A 1 182 ? -6.379 0.720 8.818 1.00 95.38 182 THR A CA 1
ATOM 1476 C C . THR A 1 182 ? -7.323 -0.411 9.213 1.00 95.38 182 THR A C 1
ATOM 1478 O O . THR A 1 182 ? -8.170 -0.248 10.091 1.00 95.38 182 THR A O 1
ATOM 1481 N N . THR A 1 183 ? -7.151 -1.589 8.607 1.00 94.88 183 THR A N 1
ATOM 1482 C CA . THR A 1 183 ? -7.944 -2.775 8.949 1.00 94.88 183 THR A CA 1
ATOM 1483 C C . THR A 1 183 ? -7.686 -3.203 10.391 1.00 94.88 183 THR A C 1
ATOM 1485 O O . THR A 1 183 ? -8.640 -3.393 11.139 1.00 94.88 183 THR A O 1
ATOM 1488 N N . LYS A 1 184 ? -6.416 -3.283 10.814 1.00 95.81 184 LY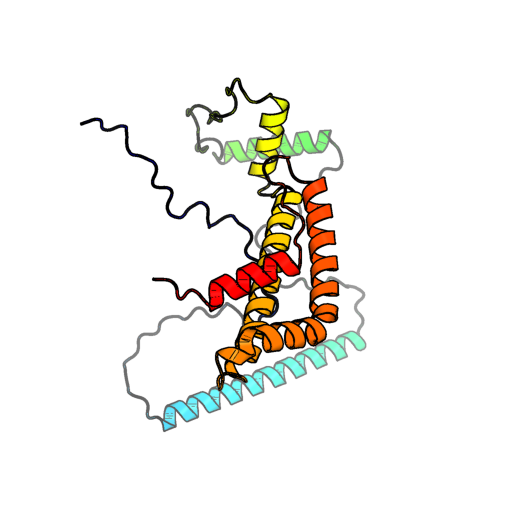S A N 1
ATOM 1489 C CA . LYS A 1 184 ? -6.045 -3.615 12.200 1.00 95.81 184 LYS A CA 1
ATOM 1490 C C . LYS A 1 184 ? -6.668 -2.639 13.197 1.00 95.81 184 LYS A C 1
ATOM 1492 O O . LYS A 1 184 ? -7.363 -3.080 14.108 1.00 95.81 184 LYS A O 1
ATOM 1497 N N . PHE A 1 185 ? -6.516 -1.335 12.963 1.00 95.38 185 PHE A N 1
ATOM 1498 C CA . PHE A 1 185 ? -7.107 -0.282 13.789 1.00 95.38 185 PHE A CA 1
ATOM 1499 C C . PHE A 1 185 ? -8.620 -0.470 13.950 1.00 95.38 185 PHE A C 1
ATOM 1501 O O . PHE A 1 185 ? -9.117 -0.505 15.073 1.00 95.38 185 PHE A O 1
ATOM 1508 N N . ARG A 1 186 ? -9.349 -0.680 12.846 1.00 93.56 186 ARG A N 1
ATOM 1509 C CA . ARG A 1 186 ? -10.801 -0.917 12.877 1.00 93.56 186 ARG A CA 1
ATOM 1510 C C . ARG A 1 186 ? -11.174 -2.192 13.626 1.00 93.56 186 ARG A C 1
ATOM 1512 O O . ARG A 1 186 ? -12.122 -2.172 14.404 1.00 93.56 186 ARG A O 1
ATOM 1519 N N . THR A 1 187 ? -10.427 -3.281 13.435 1.00 93.81 187 THR A N 1
ATOM 1520 C CA . THR A 1 187 ? -10.684 -4.540 14.151 1.00 93.81 187 THR A CA 1
ATOM 1521 C C . THR A 1 187 ? -10.404 -4.434 15.646 1.00 93.81 187 THR A C 1
ATOM 1523 O O . THR A 1 187 ? -11.122 -5.032 16.444 1.00 93.81 187 THR A O 1
ATOM 1526 N N . ASP A 1 188 ? -9.392 -3.664 16.046 1.00 93.31 188 ASP A N 1
ATOM 1527 C CA . ASP A 1 188 ? -9.067 -3.442 17.454 1.00 93.31 188 ASP A CA 1
ATOM 1528 C C . ASP A 1 188 ? -10.108 -2.531 18.118 1.00 93.31 188 ASP A C 1
ATOM 1530 O O . ASP A 1 188 ? -10.543 -2.796 19.244 1.00 93.31 188 ASP A O 1
ATOM 1534 N N . LEU A 1 189 ? -10.579 -1.513 17.391 1.00 92.06 189 LEU A N 1
ATOM 1535 C CA . LEU A 1 189 ? -11.674 -0.640 17.811 1.00 92.06 189 LEU A CA 1
ATOM 1536 C C . LEU A 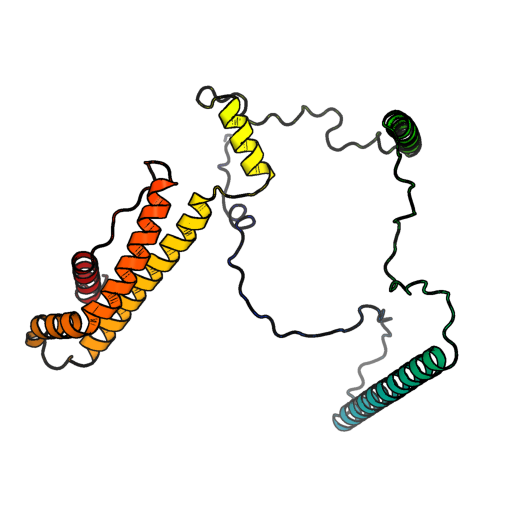1 189 ? -12.983 -1.424 17.990 1.00 92.06 189 LEU A C 1
ATOM 1538 O O . LEU A 1 189 ? -13.641 -1.322 19.021 1.00 92.06 189 LEU A O 1
ATOM 1542 N N . GLU A 1 190 ? -13.331 -2.275 17.025 1.00 91.00 190 GLU A N 1
ATOM 1543 C CA . GLU A 1 190 ? -14.513 -3.134 17.114 1.00 91.00 190 GLU A CA 1
ATOM 1544 C C . GLU A 1 190 ? -14.402 -4.139 18.264 1.00 91.00 190 GLU A C 1
ATOM 1546 O O . GLU A 1 190 ? -15.346 -4.298 19.038 1.00 91.00 190 GLU A O 1
ATOM 1551 N N . ARG A 1 191 ? -13.249 -4.803 18.415 1.00 90.94 191 ARG A N 1
ATOM 1552 C CA . ARG A 1 191 ? -13.030 -5.789 19.482 1.00 90.94 191 ARG A CA 1
ATOM 1553 C C . ARG A 1 191 ? -13.172 -5.151 20.860 1.00 90.94 191 ARG A C 1
ATOM 1555 O O . ARG A 1 191 ? -13.867 -5.698 21.713 1.00 90.94 191 ARG A O 1
ATOM 1562 N N . SER A 1 192 ? -12.516 -4.015 21.076 1.00 90.12 192 SER A N 1
ATOM 1563 C CA . SER A 1 192 ? -12.548 -3.306 22.359 1.00 90.12 192 SER A CA 1
ATOM 1564 C C . SER A 1 192 ? -13.949 -2.801 22.705 1.00 90.12 192 SER A C 1
ATOM 1566 O O . SER A 1 192 ? -14.372 -2.961 23.849 1.00 90.12 192 SER A O 1
ATOM 1568 N N . LEU A 1 193 ? -14.695 -2.273 21.729 1.00 87.19 193 LEU A N 1
ATOM 1569 C CA . LEU A 1 193 ? -16.072 -1.841 21.954 1.00 87.19 193 LEU A CA 1
ATOM 1570 C C . LEU A 1 193 ? -17.006 -3.033 22.207 1.00 87.19 193 LEU A C 1
ATOM 1572 O O . LEU A 1 193 ? -17.822 -2.995 23.124 1.00 87.19 193 LEU A O 1
ATOM 1576 N N . ARG A 1 194 ? -16.859 -4.127 21.449 1.00 86.12 194 ARG A N 1
ATOM 1577 C CA . ARG A 1 194 ? -17.669 -5.342 21.623 1.00 86.12 194 ARG A CA 1
ATOM 1578 C C . ARG A 1 194 ? -17.478 -5.956 23.011 1.00 86.12 194 ARG A C 1
ATOM 1580 O O . ARG A 1 194 ? -18.472 -6.313 23.631 1.00 86.12 194 ARG A O 1
ATOM 1587 N N . LEU A 1 195 ? -16.238 -6.049 23.503 1.00 84.19 195 LEU A N 1
ATOM 1588 C CA . LEU A 1 195 ? -15.945 -6.546 24.856 1.00 84.19 195 LEU A CA 1
ATOM 1589 C C . LEU A 1 195 ? -16.643 -5.705 25.933 1.00 84.19 195 LEU A C 1
ATOM 1591 O O . LEU A 1 195 ? -17.205 -6.253 26.884 1.00 84.19 195 LEU A O 1
ATOM 1595 N N . TYR A 1 196 ? -16.647 -4.384 25.758 1.00 79.75 196 TYR A N 1
ATOM 1596 C CA . TYR A 1 196 ? -17.298 -3.464 26.682 1.00 79.75 196 TYR A CA 1
ATOM 1597 C C . TYR A 1 196 ? -18.824 -3.652 26.686 1.00 79.75 196 TYR A C 1
ATOM 1599 O O . TYR A 1 196 ? -19.419 -3.899 27.732 1.00 79.75 196 TYR A O 1
ATOM 1607 N N . VAL A 1 197 ? -19.441 -3.691 25.499 1.00 78.19 197 VAL A N 1
ATOM 1608 C CA . VAL A 1 197 ? -20.890 -3.910 25.332 1.00 78.19 197 VAL A CA 1
ATOM 1609 C C . VAL A 1 197 ? -21.343 -5.268 25.882 1.00 78.19 197 VAL A C 1
ATOM 1611 O O . VAL A 1 197 ? -22.418 -5.367 26.466 1.00 78.19 197 VAL A O 1
ATOM 1614 N N . THR A 1 198 ? -20.544 -6.330 25.728 1.00 73.56 198 THR A N 1
ATOM 1615 C CA . THR A 1 198 ? -20.895 -7.651 26.279 1.00 73.56 198 THR A CA 1
ATOM 1616 C C . THR A 1 198 ? -20.829 -7.714 27.800 1.00 73.56 198 THR A C 1
ATOM 1618 O O . THR A 1 198 ? -21.541 -8.521 28.390 1.00 73.56 198 THR A O 1
ATOM 1621 N N . THR A 1 199 ? -19.988 -6.886 28.425 1.00 72.50 199 THR A N 1
ATOM 1622 C CA . THR A 1 199 ? -19.796 -6.874 29.882 1.00 72.50 199 THR A CA 1
ATOM 1623 C C . THR A 1 199 ? -20.933 -6.132 30.591 1.00 72.50 199 THR A C 1
ATOM 1625 O O . THR A 1 199 ? -21.355 -6.546 31.664 1.00 72.50 199 THR A O 1
ATOM 1628 N N . GLU A 1 200 ? -21.485 -5.086 29.974 1.00 62.84 200 GLU A N 1
ATOM 1629 C CA . GLU A 1 200 ? -22.526 -4.222 30.561 1.00 62.84 200 GLU A CA 1
ATOM 1630 C C . GLU A 1 200 ? -23.964 -4.556 30.098 1.00 62.84 200 GLU A C 1
ATOM 1632 O O . GLU A 1 200 ? -24.873 -3.733 30.217 1.00 62.84 200 GLU A O 1
ATOM 1637 N N . ARG A 1 201 ? -24.199 -5.763 29.559 1.00 53.53 201 ARG A N 1
ATOM 1638 C CA . ARG A 1 201 ? -25.428 -6.159 28.831 1.00 53.53 201 ARG A CA 1
ATOM 1639 C C . ARG A 1 201 ? -26.748 -6.087 29.629 1.00 53.53 201 ARG A C 1
ATOM 1641 O O . ARG A 1 201 ? -27.811 -6.228 29.029 1.00 53.53 201 ARG A O 1
ATOM 1648 N N . ASP A 1 202 ? -26.726 -5.828 30.933 1.00 51.84 202 ASP A N 1
ATOM 1649 C CA . ASP A 1 202 ? -27.927 -5.892 31.779 1.00 51.84 202 ASP A CA 1
ATOM 1650 C C . ASP A 1 202 ? -28.856 -4.664 31.706 1.00 51.84 202 ASP A C 1
ATOM 1652 O O . ASP A 1 202 ? -29.938 -4.688 32.290 1.00 51.84 202 ASP A O 1
ATOM 1656 N N . SER A 1 203 ? -28.537 -3.608 30.946 1.00 51.50 203 SER A N 1
ATOM 1657 C CA . SER A 1 203 ? -29.526 -2.550 30.682 1.00 51.50 203 SER A CA 1
ATOM 1658 C C . SER A 1 203 ? -29.289 -1.810 29.367 1.00 51.50 203 SER A C 1
ATOM 1660 O O . SER A 1 203 ? -28.324 -1.070 29.191 1.00 51.50 203 SER A O 1
ATOM 1662 N N . ILE A 1 204 ? -30.240 -1.955 28.444 1.00 53.38 204 ILE A N 1
ATOM 1663 C CA . ILE A 1 204 ? -30.285 -1.289 27.129 1.00 53.38 204 ILE A CA 1
ATOM 1664 C C . ILE A 1 204 ? -30.335 0.252 27.269 1.00 53.38 204 ILE A C 1
ATOM 1666 O O . ILE A 1 204 ? -29.957 0.976 26.349 1.00 53.38 204 ILE A O 1
ATOM 1670 N N . THR A 1 205 ? -30.700 0.772 28.447 1.00 49.38 205 THR A N 1
ATOM 1671 C CA . THR A 1 205 ? -30.706 2.212 28.769 1.00 49.38 205 THR A CA 1
ATOM 1672 C C . THR A 1 205 ? -29.307 2.759 29.112 1.00 49.38 205 THR A C 1
ATOM 1674 O O . THR A 1 205 ? -29.085 3.966 29.044 1.00 49.38 205 THR A O 1
ATOM 1677 N N . THR A 1 206 ? -28.328 1.896 29.410 1.00 53.03 206 THR A N 1
ATOM 1678 C CA . THR A 1 206 ? -26.952 2.277 29.803 1.00 53.03 206 THR A CA 1
ATOM 1679 C C . THR A 1 206 ? -26.038 2.582 28.603 1.00 53.03 206 THR A C 1
ATOM 1681 O O . THR A 1 206 ? -24.964 3.156 28.766 1.00 53.03 206 THR A O 1
ATOM 1684 N N . SER A 1 207 ? -26.479 2.295 27.372 1.00 63.31 207 SER A N 1
ATOM 1685 C CA . SER A 1 207 ? -25.633 2.289 26.166 1.00 63.31 207 SER A CA 1
ATOM 1686 C C . SER A 1 207 ? -24.946 3.625 25.819 1.00 63.31 207 SER A C 1
ATOM 1688 O O . SER A 1 207 ? -23.878 3.615 25.208 1.00 63.31 207 SER A O 1
ATOM 1690 N N . SER A 1 208 ? -25.515 4.782 26.184 1.00 68.56 208 SER A N 1
ATOM 1691 C CA . SER A 1 208 ? -24.901 6.096 25.904 1.00 68.56 208 SER A CA 1
ATOM 1692 C C . SER A 1 208 ? -23.855 6.512 26.946 1.00 68.56 208 SER A C 1
ATOM 1694 O O . SER A 1 208 ? -22.859 7.147 26.592 1.00 68.56 208 SER A O 1
ATOM 1696 N N . MET A 1 209 ? -24.047 6.137 28.216 1.00 73.38 209 MET A N 1
ATOM 1697 C CA . MET A 1 209 ? -23.074 6.381 29.288 1.00 73.38 209 MET A CA 1
ATOM 1698 C C . MET A 1 209 ? -21.903 5.404 29.194 1.00 73.38 209 MET A C 1
ATOM 1700 O O . MET A 1 209 ? -20.756 5.839 29.227 1.00 73.38 209 MET A O 1
ATOM 1704 N N . ALA A 1 210 ? -22.199 4.134 28.923 1.00 74.25 210 ALA A N 1
ATOM 1705 C CA . ALA A 1 210 ? -21.238 3.087 28.593 1.00 74.25 210 ALA A CA 1
ATOM 1706 C C . ALA A 1 210 ? -20.230 3.530 27.520 1.00 74.25 210 ALA A C 1
ATOM 1708 O O . ALA A 1 210 ? -19.015 3.508 27.712 1.00 74.25 210 ALA A O 1
ATOM 1709 N N . LEU A 1 211 ? -20.740 4.022 26.384 1.00 79.25 211 LEU A N 1
ATOM 1710 C CA . LEU A 1 211 ? -19.904 4.504 25.286 1.00 79.25 211 LEU A CA 1
ATOM 1711 C C . LEU A 1 211 ? -19.038 5.700 25.706 1.00 79.25 211 LEU A C 1
ATOM 1713 O O . LEU A 1 211 ? -17.902 5.835 25.252 1.00 79.25 211 LEU A O 1
ATOM 1717 N N . ARG A 1 212 ? -19.558 6.573 26.576 1.00 82.88 212 ARG A N 1
ATOM 1718 C CA . ARG A 1 212 ? -18.832 7.746 27.077 1.00 82.88 212 ARG A CA 1
ATOM 1719 C C . ARG A 1 212 ? -17.688 7.352 28.013 1.00 82.88 212 ARG A C 1
ATOM 1721 O O . ARG A 1 212 ? -16.611 7.935 27.901 1.00 82.88 212 ARG A O 1
ATOM 1728 N N . GLU A 1 213 ? -17.902 6.377 28.889 1.00 84.88 213 GLU A N 1
ATOM 1729 C CA . GLU A 1 213 ? -16.877 5.846 29.796 1.00 84.88 213 GLU A CA 1
ATOM 1730 C C . GLU A 1 213 ? -15.804 5.071 29.034 1.00 84.88 213 GLU A C 1
ATOM 1732 O O . GLU A 1 213 ? -14.612 5.356 29.177 1.00 84.88 213 GLU A O 1
ATOM 1737 N N . TRP A 1 214 ? -16.216 4.179 28.127 1.00 87.12 214 TRP A N 1
ATOM 1738 C CA . TRP A 1 214 ? -15.293 3.491 27.231 1.00 87.12 214 TRP A CA 1
ATOM 1739 C C . TRP A 1 214 ? -14.454 4.490 26.427 1.00 87.12 214 TRP A C 1
ATOM 1741 O O . TRP A 1 214 ? -13.232 4.336 26.352 1.00 87.12 214 TRP A O 1
ATOM 1751 N N . ARG A 1 215 ? -15.083 5.545 25.880 1.00 86.88 215 ARG A N 1
ATOM 1752 C CA . ARG A 1 215 ? -14.385 6.607 25.142 1.00 86.88 215 ARG A CA 1
ATOM 1753 C C . ARG A 1 215 ? -13.337 7.252 26.034 1.00 86.88 215 ARG A C 1
ATOM 1755 O O . ARG A 1 215 ? -12.185 7.319 25.629 1.00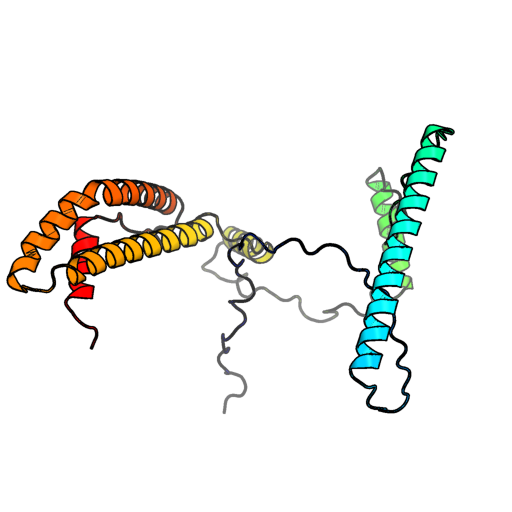 86.88 215 ARG A O 1
ATOM 1762 N N . HIS A 1 216 ? -13.707 7.690 27.235 1.00 87.88 216 HIS A N 1
ATOM 1763 C CA . HIS A 1 216 ? -12.774 8.349 28.147 1.00 87.88 216 HIS A CA 1
ATOM 1764 C C . HIS A 1 216 ? -11.561 7.464 28.473 1.00 87.88 216 HIS A C 1
ATOM 1766 O O . HIS A 1 216 ? -10.423 7.923 28.388 1.00 87.88 216 HIS A O 1
ATOM 1772 N N . ASN A 1 217 ? -11.797 6.179 28.741 1.00 89.31 217 ASN A N 1
ATOM 1773 C CA . ASN A 1 217 ? -10.746 5.228 29.099 1.00 89.31 217 ASN A CA 1
ATOM 1774 C C . ASN A 1 217 ? -9.817 4.891 27.919 1.00 89.31 217 ASN A C 1
ATOM 1776 O O . ASN A 1 217 ? -8.616 4.703 28.106 1.00 89.31 217 ASN A O 1
ATOM 1780 N N . ASN A 1 218 ? -10.352 4.827 26.696 1.00 90.19 218 ASN A N 1
ATOM 1781 C CA . ASN A 1 218 ? -9.615 4.351 25.522 1.00 90.19 218 ASN A CA 1
ATOM 1782 C C . ASN A 1 218 ? -9.137 5.472 24.578 1.00 90.19 218 ASN A C 1
ATOM 1784 O O . ASN A 1 218 ? -8.350 5.208 23.664 1.00 90.19 218 ASN A O 1
ATOM 1788 N N . GLN A 1 219 ? -9.553 6.724 24.796 1.00 89.69 219 GLN A N 1
ATOM 1789 C CA . GLN A 1 219 ? -9.230 7.866 23.931 1.00 89.69 219 GLN A CA 1
ATOM 1790 C C . GLN A 1 219 ? -7.722 8.102 23.794 1.00 89.69 219 GLN A C 1
ATOM 1792 O O . GLN A 1 219 ? -7.255 8.397 22.697 1.00 89.69 219 GLN A O 1
ATOM 1797 N N . GLY A 1 220 ? -6.944 7.944 24.870 1.00 92.00 220 GLY A N 1
ATOM 1798 C CA . GLY A 1 220 ? -5.488 8.114 24.813 1.00 92.00 220 GLY A CA 1
ATOM 1799 C C . GLY A 1 220 ? -4.808 7.056 23.938 1.00 92.00 220 GLY A C 1
ATOM 1800 O O . GLY A 1 220 ? -4.000 7.381 23.068 1.00 92.00 220 GLY A O 1
ATOM 1801 N N . TYR A 1 221 ? -5.186 5.788 24.115 1.00 93.12 221 TYR A N 1
ATOM 1802 C CA . TYR A 1 221 ? -4.630 4.674 23.348 1.00 93.12 221 TYR A CA 1
ATOM 1803 C C . TYR A 1 221 ? -4.950 4.805 21.855 1.00 93.12 221 TYR A C 1
ATOM 1805 O O . TYR A 1 221 ? -4.034 4.894 21.032 1.00 93.12 221 TYR A O 1
ATOM 1813 N N . PHE A 1 222 ? -6.236 4.905 21.501 1.00 93.94 222 PHE A N 1
ATOM 1814 C CA . PHE A 1 222 ? -6.636 5.026 20.099 1.00 93.94 222 PHE A CA 1
ATOM 1815 C C . PHE A 1 222 ? -6.222 6.360 19.483 1.00 93.94 222 PHE A C 1
ATOM 1817 O O . PHE A 1 222 ? -5.917 6.386 18.297 1.00 93.94 222 PHE A O 1
ATOM 1824 N N . GLY A 1 223 ? -6.125 7.439 20.265 1.00 93.69 223 GLY A N 1
ATOM 1825 C CA . GLY A 1 223 ? -5.602 8.724 19.801 1.00 93.69 223 GLY A CA 1
ATOM 1826 C C . GLY A 1 223 ? -4.163 8.614 19.293 1.00 93.69 223 GLY A C 1
ATOM 1827 O O . GLY A 1 223 ? -3.879 9.022 18.169 1.00 93.69 223 GLY A O 1
ATOM 1828 N N . THR A 1 224 ? -3.270 7.983 20.063 1.00 95.56 224 THR A N 1
ATOM 1829 C CA . THR A 1 224 ? -1.868 7.793 19.635 1.00 95.56 224 THR A CA 1
ATOM 1830 C C . THR A 1 224 ? -1.729 6.845 18.439 1.00 95.56 224 THR A C 1
ATOM 1832 O O . THR A 1 224 ? -0.889 7.067 17.564 1.00 95.56 224 THR A O 1
ATOM 1835 N N . LEU A 1 225 ? -2.551 5.791 18.365 1.00 94.50 225 LEU A N 1
ATOM 1836 C CA . LEU A 1 225 ? -2.581 4.889 17.210 1.00 94.50 225 LEU A CA 1
ATOM 1837 C C . LEU A 1 225 ? -3.077 5.601 15.953 1.00 94.50 225 LEU A C 1
ATOM 1839 O O . LEU A 1 225 ? -2.480 5.464 14.885 1.00 94.50 225 LEU A O 1
ATOM 1843 N N . LEU A 1 226 ? -4.141 6.387 16.094 1.00 95.75 226 LEU A N 1
ATOM 1844 C CA . LEU A 1 226 ? -4.727 7.155 15.010 1.00 95.75 226 LEU A CA 1
ATOM 1845 C C . LEU A 1 226 ? -3.763 8.234 14.513 1.00 95.75 226 LEU A C 1
ATOM 1847 O O . LEU A 1 226 ? -3.677 8.456 13.310 1.00 95.75 226 LEU A O 1
ATOM 1851 N N . GLU A 1 227 ? -3.004 8.877 15.402 1.00 96.06 227 GLU A N 1
ATOM 1852 C CA . GLU A 1 227 ? -1.968 9.840 15.023 1.00 96.06 227 GLU A CA 1
ATOM 1853 C C . GLU A 1 227 ? -0.871 9.184 14.173 1.00 96.06 227 GLU A C 1
ATOM 1855 O O . GLU A 1 227 ? -0.534 9.694 13.101 1.00 96.06 227 GLU A O 1
ATOM 1860 N N . LYS A 1 228 ? -0.375 8.010 14.587 1.00 96.00 228 LYS A N 1
ATOM 1861 C CA . LYS A 1 228 ? 0.607 7.233 13.811 1.00 96.00 228 LYS A CA 1
ATOM 1862 C C . LYS A 1 228 ? 0.058 6.829 12.441 1.00 96.00 228 LYS A C 1
ATOM 1864 O O . LYS A 1 228 ? 0.730 7.034 11.427 1.00 96.00 228 LYS A O 1
ATOM 1869 N N . LEU A 1 229 ? -1.171 6.311 12.399 1.00 96.25 229 LEU A N 1
ATOM 1870 C CA . LEU A 1 229 ? -1.836 5.902 11.160 1.00 96.25 229 LEU A CA 1
ATOM 1871 C C . LEU A 1 229 ? -2.080 7.099 10.228 1.00 96.25 229 LEU A C 1
ATOM 1873 O O . LEU A 1 229 ? -1.775 7.033 9.039 1.00 96.25 229 LEU A O 1
ATOM 1877 N N . ASN A 1 230 ? -2.546 8.229 10.762 1.00 96.56 230 ASN A N 1
ATOM 1878 C CA . ASN A 1 230 ? -2.741 9.463 10.003 1.00 96.56 230 ASN A CA 1
ATOM 1879 C C . ASN A 1 230 ? -1.420 10.050 9.485 1.00 96.56 230 ASN A C 1
ATOM 1881 O O . ASN A 1 230 ? -1.386 10.605 8.385 1.00 96.56 230 ASN A O 1
ATOM 1885 N N . GLY A 1 231 ? -0.324 9.905 10.236 1.00 96.25 231 GLY A N 1
ATOM 1886 C CA . GLY A 1 231 ? 1.021 10.241 9.769 1.00 96.25 231 GLY A CA 1
ATOM 1887 C C . GLY A 1 231 ? 1.422 9.421 8.540 1.00 96.25 231 GLY A C 1
ATOM 1888 O O . GLY A 1 231 ? 1.893 9.977 7.546 1.00 96.25 231 GLY A O 1
ATOM 1889 N N . ARG A 1 232 ? 1.153 8.111 8.555 1.00 94.81 232 ARG A N 1
ATOM 1890 C CA . ARG A 1 232 ? 1.422 7.218 7.416 1.00 94.81 232 ARG A CA 1
ATOM 1891 C C . ARG A 1 232 ? 0.504 7.494 6.230 1.00 94.81 232 ARG A C 1
ATOM 1893 O O . ARG A 1 232 ? 0.994 7.610 5.112 1.00 94.81 232 ARG A O 1
ATOM 1900 N N . LEU A 1 233 ? -0.789 7.707 6.462 1.00 95.94 233 LEU A N 1
ATOM 1901 C CA . LEU A 1 233 ? -1.741 8.150 5.436 1.00 95.94 233 LEU A CA 1
ATOM 1902 C C . LEU A 1 233 ? -1.283 9.438 4.747 1.00 95.94 233 LEU A C 1
ATOM 1904 O O . LEU A 1 233 ? -1.368 9.542 3.526 1.00 95.94 233 LEU A O 1
ATOM 1908 N N . ARG A 1 234 ? -0.751 10.406 5.505 1.00 95.44 234 ARG A N 1
ATOM 1909 C CA . ARG A 1 234 ? -0.205 11.647 4.942 1.00 95.44 234 ARG A CA 1
ATOM 1910 C C . ARG A 1 234 ? 0.977 11.367 4.020 1.00 95.44 234 ARG A C 1
ATOM 1912 O O . ARG A 1 234 ? 0.969 11.835 2.886 1.00 95.44 234 ARG A O 1
ATOM 1919 N N . SER A 1 235 ? 1.955 10.590 4.479 1.00 94.88 235 SER A N 1
ATOM 1920 C CA . SER A 1 235 ? 3.119 10.213 3.668 1.00 94.88 235 SER A CA 1
ATOM 1921 C C . SER A 1 235 ? 2.717 9.437 2.405 1.00 94.88 235 SER A C 1
ATOM 1923 O O . SER A 1 235 ? 3.238 9.709 1.326 1.00 94.88 235 SER A O 1
ATOM 1925 N N . TYR A 1 236 ? 1.726 8.546 2.502 1.00 95.62 236 TYR A N 1
ATOM 1926 C CA . TYR A 1 236 ? 1.142 7.848 1.353 1.00 95.62 236 TYR A CA 1
ATOM 1927 C C . TYR A 1 236 ? 0.490 8.823 0.362 1.00 95.62 236 TYR A C 1
ATOM 1929 O O . TYR A 1 236 ? 0.799 8.795 -0.828 1.00 95.62 236 TYR A O 1
ATOM 1937 N N . ASN A 1 237 ? -0.350 9.736 0.857 1.00 95.00 237 ASN A N 1
ATOM 1938 C CA . ASN A 1 237 ? -1.065 10.716 0.038 1.00 95.00 237 ASN A CA 1
ATOM 1939 C C . ASN A 1 237 ? -0.140 11.675 -0.720 1.00 95.00 237 ASN A C 1
ATOM 1941 O O . ASN A 1 237 ? -0.522 12.159 -1.783 1.00 95.00 237 ASN A O 1
ATOM 1945 N N . VAL A 1 238 ? 1.051 11.952 -0.180 1.00 94.50 238 VAL A N 1
ATOM 1946 C CA . VAL A 1 238 ? 2.078 12.769 -0.847 1.00 94.50 238 VAL A CA 1
ATOM 1947 C C . VAL A 1 238 ? 2.669 12.043 -2.058 1.00 94.50 238 VAL A C 1
ATOM 1949 O O . VAL A 1 238 ? 2.959 12.681 -3.065 1.00 94.50 238 VAL A O 1
ATOM 1952 N N . MET A 1 239 ? 2.844 10.723 -1.977 1.00 91.25 239 MET A N 1
ATOM 1953 C CA . MET A 1 239 ? 3.476 9.932 -3.039 1.00 91.25 239 MET A CA 1
ATOM 1954 C C . MET A 1 239 ? 2.486 9.396 -4.076 1.00 91.25 239 MET A C 1
ATOM 1956 O O . MET A 1 239 ? 2.879 9.122 -5.210 1.00 91.25 239 MET A O 1
ATOM 1960 N N . CYS A 1 240 ? 1.225 9.184 -3.699 1.00 92.06 240 CYS A N 1
ATOM 1961 C CA . CYS A 1 240 ? 0.245 8.560 -4.580 1.00 92.06 240 CYS A CA 1
ATOM 1962 C C . CYS A 1 240 ? -0.411 9.569 -5.551 1.00 92.06 240 CYS A C 1
ATOM 1964 O O . CYS A 1 240 ? -0.574 10.750 -5.220 1.00 92.06 240 CYS A O 1
ATOM 1966 N N . PRO A 1 241 ? -0.856 9.113 -6.737 1.00 92.12 241 PRO A N 1
ATOM 1967 C CA . PRO A 1 241 ? -1.657 9.926 -7.647 1.00 92.12 241 PRO A CA 1
ATOM 1968 C C . PRO A 1 241 ? -2.971 10.402 -7.016 1.00 92.12 241 PRO A C 1
ATOM 1970 O O . PRO A 1 241 ? -3.520 9.769 -6.113 1.00 92.12 241 PRO A O 1
ATOM 1973 N N . ALA A 1 242 ? -3.529 11.494 -7.548 1.00 89.88 242 ALA A N 1
ATOM 1974 C CA . ALA A 1 242 ? -4.743 12.121 -7.017 1.00 89.88 242 ALA A CA 1
ATOM 1975 C C . ALA A 1 242 ? -5.950 11.175 -6.895 1.00 89.88 242 ALA A C 1
ATOM 1977 O O . ALA A 1 242 ? -6.747 11.327 -5.974 1.00 89.88 242 ALA A O 1
ATOM 1978 N N . SER A 1 243 ? -6.056 10.196 -7.792 1.00 90.31 243 SER A N 1
ATOM 1979 C CA . SER A 1 243 ? -7.156 9.231 -7.855 1.00 90.31 243 SER A CA 1
ATOM 1980 C C . SER A 1 243 ? -7.187 8.226 -6.701 1.00 90.31 243 SER A C 1
ATOM 1982 O O . SER A 1 243 ? -8.242 7.658 -6.441 1.00 90.31 243 SER A O 1
ATOM 1984 N N . VAL A 1 244 ? -6.061 7.993 -6.015 1.00 92.69 244 VAL A N 1
ATOM 1985 C CA . VAL A 1 244 ? -5.928 6.934 -4.991 1.00 92.69 244 VAL A CA 1
ATOM 1986 C C . VAL A 1 244 ? -5.637 7.501 -3.596 1.00 92.69 244 VAL A C 1
ATOM 1988 O O . VAL A 1 244 ? -5.305 6.755 -2.670 1.00 92.69 244 VAL A O 1
ATOM 1991 N N . ARG A 1 245 ? -5.748 8.824 -3.421 1.00 94.06 245 ARG A N 1
ATOM 1992 C CA . ARG A 1 245 ? -5.581 9.458 -2.108 1.00 94.06 245 ARG A CA 1
ATOM 1993 C C . ARG A 1 245 ? -6.680 9.004 -1.148 1.00 94.06 245 ARG A C 1
ATOM 1995 O O . ARG A 1 245 ? -7.826 8.811 -1.543 1.00 94.06 245 ARG A O 1
ATOM 2002 N N . LYS A 1 246 ? -6.325 8.871 0.128 1.00 92.56 246 LYS A N 1
ATOM 2003 C CA . LYS A 1 246 ? -7.225 8.463 1.214 1.00 92.56 246 LYS A CA 1
ATOM 2004 C C . LYS A 1 246 ? -7.500 9.634 2.155 1.00 92.56 246 LYS A C 1
ATOM 2006 O O . LYS A 1 246 ? -6.637 10.488 2.361 1.00 92.56 246 LYS A O 1
ATOM 2011 N N . ASN A 1 247 ? -8.682 9.662 2.758 1.00 92.88 247 ASN A N 1
ATOM 2012 C CA . ASN A 1 247 ? -9.030 10.694 3.732 1.00 92.88 247 ASN A CA 1
ATOM 2013 C C . ASN A 1 247 ? -8.298 10.473 5.061 1.00 92.88 247 ASN A C 1
ATOM 2015 O O . ASN A 1 247 ? -7.918 9.353 5.408 1.00 92.88 247 ASN A O 1
ATOM 2019 N N . ARG A 1 248 ? -8.104 11.565 5.808 1.00 92.94 248 ARG A N 1
ATOM 2020 C CA . ARG A 1 248 ? -7.642 11.491 7.196 1.00 92.94 248 ARG A CA 1
ATOM 2021 C C . ARG A 1 248 ? -8.725 10.809 8.027 1.00 92.94 248 ARG A C 1
ATOM 2023 O O . ARG A 1 248 ? -9.889 11.173 7.903 1.00 92.94 248 ARG A O 1
ATOM 2030 N N . LEU A 1 249 ? -8.325 9.878 8.882 1.00 93.56 249 LEU A N 1
ATOM 2031 C CA . LEU A 1 249 ? -9.239 9.189 9.780 1.00 93.56 249 LEU A CA 1
ATOM 2032 C C . LEU A 1 249 ? -9.474 10.032 11.034 1.00 93.56 249 LEU A C 1
ATOM 2034 O O . LEU A 1 249 ? -8.532 10.621 11.586 1.00 93.56 249 LEU A O 1
ATOM 2038 N N . ASP A 1 250 ? -10.723 10.072 11.481 1.00 93.62 250 ASP A N 1
ATOM 2039 C CA . ASP A 1 250 ? -11.125 10.713 12.724 1.00 93.62 250 ASP A CA 1
ATOM 2040 C C . ASP A 1 250 ? -11.699 9.687 13.700 1.00 93.62 250 ASP A C 1
ATOM 2042 O O . ASP A 1 250 ? -12.433 8.781 13.307 1.00 93.62 250 ASP A O 1
ATOM 2046 N N .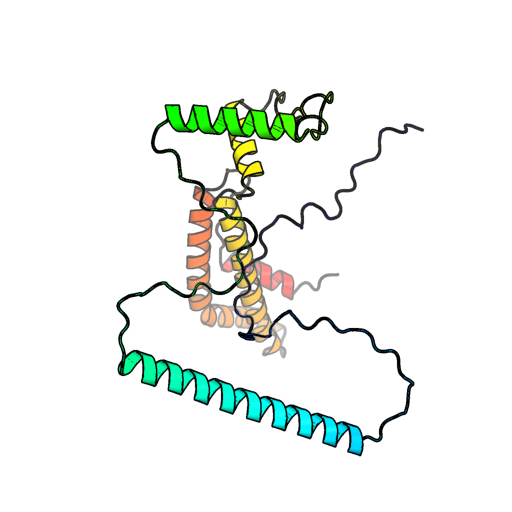 LEU A 1 251 ? -11.333 9.809 14.979 1.00 90.50 251 LEU A N 1
ATOM 2047 C CA . LEU A 1 251 ? -11.699 8.805 15.977 1.00 90.50 251 LEU A CA 1
ATOM 2048 C C . LEU A 1 251 ? -13.212 8.767 16.190 1.00 90.50 251 LEU A C 1
ATOM 2050 O O . LEU A 1 251 ? -13.777 7.689 16.342 1.00 90.50 251 LEU A O 1
ATOM 2054 N N . GLU A 1 252 ? -13.861 9.932 16.210 1.00 89.12 252 GLU A N 1
ATOM 2055 C CA . GLU A 1 252 ? -15.295 10.010 16.476 1.00 89.12 252 GLU A CA 1
ATOM 2056 C C . GLU A 1 252 ? -16.098 9.430 15.311 1.00 89.12 252 GLU A C 1
ATOM 2058 O O . GLU A 1 252 ? -17.013 8.644 15.536 1.00 89.12 252 GLU A O 1
ATOM 2063 N N . GLU A 1 253 ? -15.716 9.738 14.072 1.00 91.00 253 GLU A N 1
ATOM 2064 C CA . GLU A 1 253 ? -16.360 9.183 12.879 1.00 91.00 253 GLU A CA 1
ATOM 2065 C C . GLU A 1 253 ? -16.244 7.650 12.834 1.00 91.00 253 GLU A C 1
ATOM 2067 O O . GLU A 1 253 ? -17.249 6.955 12.670 1.00 91.00 253 GLU A O 1
ATOM 2072 N N . GLU A 1 254 ? -15.048 7.109 13.092 1.00 91.50 254 GLU A N 1
ATOM 2073 C CA . GLU A 1 254 ? -14.826 5.659 13.123 1.00 91.50 254 GLU A CA 1
ATOM 2074 C C . GLU A 1 254 ? -15.579 4.982 14.281 1.00 91.50 254 GLU A C 1
ATOM 2076 O O . GLU A 1 254 ? -16.087 3.870 14.120 1.00 91.50 254 GLU A O 1
ATOM 2081 N N . LEU A 1 255 ? -15.717 5.642 15.436 1.00 89.31 255 LEU A N 1
ATOM 2082 C CA . LEU A 1 255 ? -16.512 5.129 16.555 1.00 89.31 255 LEU A CA 1
ATOM 2083 C C . LEU A 1 255 ? -18.002 5.076 16.237 1.00 89.31 255 LEU A C 1
ATOM 2085 O O . LEU A 1 255 ? -18.643 4.062 16.516 1.00 89.31 255 LEU A O 1
ATOM 2089 N N . GLN A 1 256 ? -18.548 6.135 15.638 1.00 87.81 256 GLN A N 1
ATOM 2090 C CA . GLN A 1 256 ? -19.941 6.160 15.193 1.00 87.81 256 GLN A CA 1
ATOM 2091 C C . GLN A 1 256 ? -20.199 5.058 14.159 1.00 87.81 256 GLN A C 1
ATOM 2093 O O . GLN A 1 256 ? -21.210 4.359 14.231 1.00 87.81 256 GLN A O 1
ATOM 2098 N N . ASP A 1 257 ? -19.257 4.843 13.241 1.00 88.69 257 ASP A N 1
ATOM 2099 C CA . ASP A 1 257 ? -19.311 3.761 12.262 1.00 88.69 257 ASP A CA 1
ATOM 2100 C C . ASP A 1 257 ? -19.303 2.372 12.899 1.00 88.69 257 ASP A C 1
ATOM 2102 O O . ASP A 1 257 ? -20.138 1.532 12.555 1.00 88.69 257 ASP A O 1
ATOM 2106 N N . VAL A 1 258 ? -18.385 2.107 13.833 1.00 87.94 258 VAL A N 1
ATOM 2107 C CA . VAL A 1 258 ? -18.340 0.823 14.550 1.00 87.94 258 VAL A CA 1
ATOM 2108 C C . VAL A 1 258 ? -19.622 0.621 15.356 1.00 87.94 258 VAL A C 1
ATOM 2110 O O . VAL A 1 258 ? -20.207 -0.458 15.300 1.00 87.94 258 VAL A O 1
ATOM 2113 N N . TYR A 1 259 ? -20.092 1.647 16.065 1.00 84.06 259 TYR A N 1
ATOM 2114 C CA . TYR A 1 259 ? -21.319 1.566 16.853 1.00 84.06 259 TYR A CA 1
ATOM 2115 C C . TYR A 1 259 ? -22.533 1.243 15.975 1.00 84.06 259 TYR A C 1
ATOM 2117 O O . TYR A 1 259 ? -23.309 0.344 16.305 1.00 84.06 259 TYR A O 1
ATOM 2125 N N . ARG A 1 260 ? -22.651 1.897 14.809 1.00 85.56 260 ARG A N 1
ATOM 2126 C CA . ARG A 1 260 ? -23.662 1.559 13.799 1.00 85.56 260 ARG A CA 1
ATOM 2127 C C . ARG A 1 260 ? -23.561 0.094 13.374 1.00 85.56 260 ARG A C 1
ATOM 2129 O O . ARG A 1 260 ? -24.565 -0.606 13.414 1.00 85.56 260 ARG A O 1
ATOM 2136 N N . ARG A 1 261 ? -22.360 -0.397 13.049 1.00 85.12 261 ARG A N 1
ATOM 2137 C CA . ARG A 1 261 ? -22.144 -1.801 12.644 1.00 85.12 261 ARG A CA 1
ATOM 2138 C C . ARG A 1 261 ? -22.539 -2.813 13.723 1.00 85.12 261 ARG A C 1
ATOM 2140 O O . ARG A 1 261 ? -23.041 -3.878 13.386 1.00 85.12 261 ARG A O 1
ATOM 2147 N N . ILE A 1 262 ? -22.310 -2.499 14.998 1.00 81.25 262 ILE A N 1
ATOM 2148 C CA . ILE A 1 262 ? -22.667 -3.386 16.116 1.00 81.25 262 ILE A CA 1
ATOM 2149 C C . ILE A 1 262 ? -24.180 -3.363 16.391 1.00 81.25 262 ILE A C 1
ATOM 2151 O O . 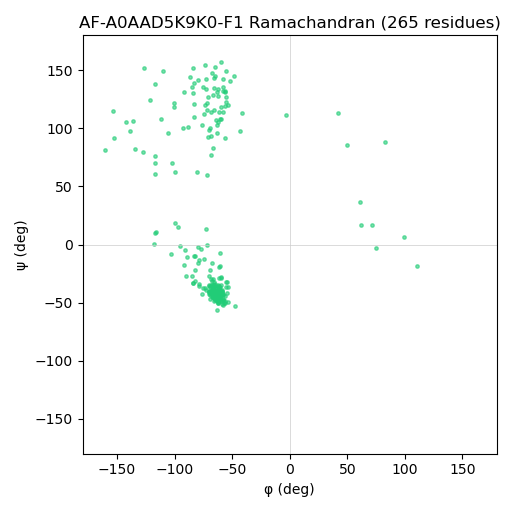ILE A 1 262 ? -24.744 -4.404 16.721 1.00 81.25 262 ILE A O 1
ATOM 2155 N N . THR A 1 263 ? -24.837 -2.202 16.267 1.00 75.25 263 THR A N 1
ATOM 2156 C CA . THR A 1 263 ? -26.264 -2.043 16.610 1.00 75.25 263 THR A CA 1
ATOM 2157 C C . THR A 1 263 ? -27.209 -2.505 15.499 1.00 75.25 263 THR A C 1
ATOM 2159 O O . THR A 1 263 ? -28.294 -3.008 15.782 1.00 75.25 263 THR A O 1
ATOM 2162 N N . THR A 1 264 ? -26.805 -2.385 14.229 1.00 75.69 264 THR A N 1
ATOM 2163 C CA . THR A 1 264 ? -27.558 -2.933 13.095 1.00 75.69 264 THR A CA 1
ATOM 2164 C C . THR A 1 264 ? -27.040 -4.341 12.780 1.00 75.69 264 THR A C 1
ATOM 2166 O O . THR A 1 264 ? -25.994 -4.450 12.135 1.00 75.69 264 THR A O 1
ATOM 2169 N N . PRO A 1 265 ? -27.708 -5.433 13.203 1.00 61.97 265 PRO A N 1
ATOM 2170 C CA . PRO A 1 265 ? -27.336 -6.760 12.725 1.00 61.97 265 PRO A CA 1
ATOM 2171 C C . PRO A 1 265 ? -27.543 -6.810 11.205 1.00 61.97 265 PRO A C 1
ATOM 2173 O O . PRO A 1 265 ? -28.610 -6.437 10.716 1.00 61.97 265 PRO A O 1
ATOM 2176 N N . SER A 1 266 ? -26.518 -7.227 10.453 1.00 57.62 266 SER A N 1
ATOM 2177 C CA . SER A 1 266 ? -26.632 -7.401 9.000 1.00 57.62 266 SER A CA 1
ATOM 2178 C C . SER A 1 266 ? -27.779 -8.369 8.698 1.00 57.62 266 SER A C 1
ATOM 2180 O O . SER A 1 266 ? -27.744 -9.506 9.174 1.00 57.62 266 SER A O 1
ATOM 2182 N N . SER A 1 267 ? -28.788 -7.900 7.961 1.00 42.44 267 SER A N 1
ATOM 2183 C CA . SER A 1 267 ? -29.861 -8.741 7.410 1.00 42.44 267 SER A CA 1
ATOM 2184 C C . SER A 1 267 ? -29.341 -9.686 6.335 1.00 42.44 267 SER A C 1
ATOM 2186 O O . SER A 1 267 ? -28.366 -9.305 5.647 1.00 42.44 267 SER A O 1
#

Mean predicted aligned error: 20.08 Å

Solvent-accessible surface area (backbone atoms only — not comparable to full-atom values): 17176 Å² total; per-residue (Å²): 136,73,93,82,76,73,83,82,78,89,73,72,69,84,72,73,75,56,85,70,82,85,78,83,81,78,84,87,78,78,88,78,86,92,80,76,84,78,76,84,77,91,74,78,97,66,88,71,50,75,69,56,56,50,51,52,50,53,54,49,52,52,50,55,50,49,52,51,52,50,52,52,50,52,53,50,49,51,52,53,46,46,72,75,52,76,68,93,72,82,70,79,85,71,79,93,80,79,84,88,75,74,88,72,79,75,66,91,44,75,68,49,44,51,53,53,49,53,51,51,52,51,53,38,51,76,70,46,65,73,76,75,49,94,60,74,94,50,79,79,85,73,62,82,68,76,76,38,91,91,52,55,74,69,58,48,51,50,54,50,51,37,61,74,67,67,54,73,59,72,46,60,60,47,46,54,51,53,51,52,51,52,50,48,52,52,52,52,52,45,50,56,51,49,56,51,55,66,72,58,64,89,43,85,86,45,58,68,60,52,51,51,52,52,43,67,74,42,44,66,61,53,48,56,52,48,49,55,51,42,52,50,50,51,59,42,43,73,66,38,59,86,91,73,53,72,80,82,82,48,73,66,62,54,48,54,50,46,52,48,59,69,71,50,74,85,128

Secondary structure (DSSP, 8-state):
--TT------SSSTTSSSPPP----------------------------HHHHHHHHHHHHHHHHHHHHHHHHHHHHHHHHHHH---S-------S--SS----PPPSSHHHHHHHHHHHHHHHHHTTTTTS-TTTTSPP---GGGG-TTS-HHHHHHHHHHHHHTPPPHHHHHHHHHHHHHHHHHHHHHHHHHHHHHHSTT-GGGHHHHHHHHHHHHHHHHHHHHHHHHHHHHHHHHHS-GGG--PPP-HHHHHHHHHHHHHS---

Sequence (267 aa):
MDKYNKPLRVEGAARRNLPQPQTYAHPIQGLYDKHSQEQQEDTTNSELSSGEKAMLRDKMTRSKRQKRIMSARDAALDYSLEKKYPSSSSQKKKGIVEEDNEWMERPKSIAEMGLLAEERIREARAKGHFDYLPGRGKPIPTDINENNPFVDRTEYFLNRIVQRQGAAPPWIMMQQEVDTETTKFRTDLERSLRLYVTTERDSITTSSMALREWRHNNQGYFGTLLEKLNGRLRSYNVMCPASVRKNRLDLEEELQDVYRRITTPSS

Organism: NCBI:txid60185

pLDDT: mean 74.78, std 19.7, range [32.19, 96.56]

Foldseek 3Di:
DDPPDDPPPPPDDVVPLDDDPDDDDDDDDDDDDDDDPPPDDDDDDDPPDPVRVVVVVVVVVVVVVVVVVVVVVVVVVVVVCCVVDVDPPPPPPDDDDDDDPDDDDDDPDPVSVVVVVVVVVVVCVVVVVVVDDDQVVHPDDDDPCCPPPVADNVRVVVVVVCVVVSHDDPLVVLVVVLVVLVVVLLVVLLVLLVVQCVVPVPDPVCVVVSLVVSCVVCVVVSVVSLVVSQVSLVVSQVRDDPVPRDDRDDPVVSNVVSVVPVVDPDD

Radius of gyration: 34.19 Å; Cα contacts (8 Å, |Δi|>4): 63; chains: 1; bounding box: 82×74×71 Å

InterPro domains:
  IPR018961 DnaJ homologue, subfamily C, member 28, conserved domain [PF09350] (116-186)